Protein AF-A0AAJ2I996-F1 (afdb_monomer_lite)

Structure (mmCIF, N/CA/C/O backbone):
data_AF-A0AAJ2I996-F1
#
_entry.id   AF-A0AAJ2I996-F1
#
loop_
_atom_site.group_PDB
_atom_site.id
_atom_site.type_symbol
_atom_site.label_atom_id
_atom_site.label_alt_id
_atom_site.label_comp_id
_atom_site.label_asym_id
_atom_site.label_entity_id
_atom_site.label_seq_id
_atom_site.pdbx_PDB_ins_code
_atom_site.Cartn_x
_atom_site.Cartn_y
_atom_site.Cartn_z
_atom_site.occupancy
_atom_site.B_iso_or_equiv
_atom_site.auth_seq_id
_atom_site.auth_comp_id
_atom_site.auth_asym_id
_atom_site.auth_atom_id
_atom_site.pdbx_PDB_model_num
ATOM 1 N N . ASN A 1 1 ? 3.694 0.681 -10.594 1.00 84.38 1 ASN A N 1
ATOM 2 C CA . ASN A 1 1 ? 3.087 1.964 -11.023 1.00 84.38 1 ASN A CA 1
ATOM 3 C C . ASN A 1 1 ? 1.578 1.879 -10.843 1.00 84.38 1 ASN A C 1
ATOM 5 O O . ASN A 1 1 ? 1.074 0.767 -10.800 1.00 84.38 1 ASN A O 1
ATOM 9 N N . GLY A 1 2 ? 0.889 3.002 -10.632 1.00 81.31 2 GLY A N 1
ATOM 10 C CA . GLY A 1 2 ? -0.572 3.048 -10.468 1.00 81.31 2 GLY A CA 1
ATOM 11 C C . GLY A 1 2 ? -1.332 3.172 -11.793 1.00 81.31 2 GLY A C 1
ATOM 12 O O . GLY A 1 2 ? -2.537 2.942 -11.839 1.00 81.31 2 GLY A O 1
ATOM 13 N N . SER A 1 3 ? -0.632 3.536 -12.868 1.00 84.44 3 SER A N 1
ATOM 14 C CA . SER A 1 3 ? -1.180 3.598 -14.221 1.00 84.44 3 SER A CA 1
ATOM 15 C C . SER A 1 3 ? -1.626 2.234 -14.750 1.00 84.44 3 SER A C 1
ATOM 17 O O . SER A 1 3 ? -0.988 1.218 -14.486 1.00 84.44 3 SER A O 1
ATOM 19 N N . LYS A 1 4 ? -2.685 2.243 -15.571 1.00 81.75 4 LYS A N 1
ATOM 20 C CA . LYS A 1 4 ? -3.130 1.084 -16.362 1.00 81.75 4 LYS A CA 1
ATOM 21 C C . LYS A 1 4 ? -2.212 0.767 -17.546 1.00 81.75 4 LYS A C 1
ATOM 23 O O . LYS A 1 4 ? -2.303 -0.312 -18.117 1.00 81.75 4 LYS A O 1
ATOM 28 N N . ASP A 1 5 ? -1.381 1.725 -17.951 1.00 85.19 5 ASP A N 1
ATOM 29 C CA . ASP A 1 5 ? -0.416 1.541 -19.027 1.00 85.19 5 ASP A CA 1
ATOM 30 C C . ASP A 1 5 ? 0.829 0.832 -18.480 1.00 85.19 5 ASP A C 1
ATOM 32 O O . ASP A 1 5 ? 1.652 1.434 -17.781 1.00 85.19 5 ASP A O 1
ATOM 36 N N . ALA A 1 6 ? 0.958 -0.454 -18.810 1.00 84.81 6 ALA A N 1
ATOM 37 C CA . ALA A 1 6 ? 2.097 -1.284 -18.425 1.00 84.81 6 ALA A CA 1
ATOM 38 C C . ALA A 1 6 ? 3.435 -0.774 -18.997 1.00 84.81 6 ALA A C 1
ATOM 40 O O . ALA A 1 6 ? 4.492 -1.109 -18.467 1.00 84.81 6 ALA A O 1
ATOM 41 N N . GLN A 1 7 ? 3.398 0.060 -20.042 1.00 88.69 7 GLN A N 1
ATOM 42 C CA . GLN A 1 7 ? 4.567 0.677 -20.668 1.00 88.69 7 GLN A CA 1
ATOM 43 C C . GLN A 1 7 ? 4.816 2.103 -20.160 1.00 88.69 7 GLN A C 1
ATOM 45 O O . GLN A 1 7 ? 5.613 2.833 -20.740 1.00 88.69 7 GLN A O 1
ATOM 50 N N . GLN A 1 8 ? 4.169 2.549 -19.079 1.00 92.12 8 GLN A N 1
ATOM 51 C CA . GLN A 1 8 ? 4.410 3.895 -18.571 1.00 92.12 8 GLN A CA 1
ATOM 52 C C . GLN A 1 8 ? 5.805 4.023 -17.943 1.00 92.12 8 GLN A C 1
ATOM 54 O O . GLN A 1 8 ? 6.117 3.366 -16.948 1.00 92.12 8 GLN A O 1
ATOM 59 N N . ALA A 1 9 ? 6.596 4.973 -18.451 1.00 95.12 9 ALA A N 1
ATOM 60 C CA . ALA A 1 9 ? 7.909 5.305 -17.904 1.00 95.12 9 ALA A CA 1
ATOM 61 C C . ALA A 1 9 ? 7.859 5.659 -16.410 1.00 95.12 9 ALA A C 1
ATOM 63 O O . ALA A 1 9 ? 7.057 6.494 -15.968 1.00 95.12 9 ALA A O 1
ATOM 64 N N . ASP A 1 10 ? 8.817 5.132 -15.650 1.00 96.00 10 ASP A N 1
ATOM 65 C CA . ASP A 1 10 ? 8.896 5.303 -14.202 1.00 96.00 10 ASP A CA 1
ATOM 66 C C . ASP A 1 10 ? 8.982 6.777 -13.781 1.00 96.00 10 ASP A C 1
ATOM 68 O O . ASP A 1 10 ? 8.503 7.134 -12.708 1.00 96.00 10 ASP A O 1
ATOM 72 N N . ILE A 1 11 ? 9.550 7.653 -14.619 1.00 95.31 11 ILE A N 1
ATOM 73 C CA . ILE A 1 11 ? 9.778 9.076 -14.297 1.00 95.31 11 ILE A CA 1
ATOM 74 C C . ILE A 1 11 ? 8.501 9.927 -14.329 1.00 95.31 11 ILE A C 1
ATOM 76 O O . ILE A 1 11 ? 8.503 11.091 -13.905 1.00 95.31 11 ILE A O 1
ATOM 80 N N . LYS A 1 12 ? 7.396 9.385 -14.851 1.00 94.94 12 LYS A N 1
ATOM 81 C CA . LYS A 1 12 ? 6.103 10.075 -14.879 1.00 94.94 12 LYS A CA 1
ATOM 82 C C . LYS A 1 12 ? 5.483 10.105 -13.479 1.00 94.94 12 LYS A C 1
ATOM 84 O O . LYS A 1 12 ? 5.608 9.157 -12.712 1.00 94.94 12 LYS A O 1
ATOM 89 N N . LYS A 1 13 ? 4.795 11.209 -13.160 1.00 93.69 13 LYS A N 1
ATOM 90 C CA . LYS A 1 13 ? 4.055 11.377 -11.899 1.00 93.69 13 LYS A CA 1
ATOM 91 C C . LYS A 1 13 ? 2.953 10.325 -11.783 1.00 93.69 13 LYS A C 1
ATOM 93 O O . LYS A 1 13 ? 2.062 10.281 -12.640 1.00 93.69 13 LYS A O 1
ATOM 98 N N . ASP A 1 14 ? 2.994 9.531 -10.720 1.00 93.38 14 ASP A N 1
ATOM 99 C CA . ASP A 1 14 ? 2.044 8.443 -10.503 1.00 93.38 14 ASP A CA 1
ATOM 100 C C . ASP A 1 14 ? 1.993 8.012 -9.033 1.00 93.38 14 ASP A C 1
ATOM 102 O O . ASP A 1 14 ? 2.920 8.286 -8.272 1.00 93.38 14 ASP A O 1
ATOM 106 N N . ALA A 1 15 ? 0.937 7.294 -8.667 1.00 94.19 15 ALA A N 1
ATOM 107 C CA . ALA A 1 15 ? 0.913 6.526 -7.433 1.00 94.19 15 ALA A CA 1
ATOM 108 C C . ALA A 1 15 ? 1.922 5.366 -7.525 1.00 94.19 15 ALA A C 1
ATOM 110 O O . ALA A 1 15 ? 2.161 4.793 -8.597 1.00 94.19 15 ALA A O 1
ATOM 111 N N . ARG A 1 16 ? 2.531 5.011 -6.396 1.00 96.12 16 ARG A N 1
ATOM 112 C CA . ARG A 1 16 ? 3.491 3.907 -6.283 1.00 96.12 16 ARG A CA 1
ATOM 113 C C . ARG A 1 16 ? 3.019 2.984 -5.175 1.00 96.12 16 ARG A C 1
ATOM 115 O O . ARG A 1 16 ? 2.817 3.430 -4.050 1.00 96.12 16 ARG A O 1
ATOM 122 N N . GLY A 1 17 ? 2.795 1.723 -5.529 1.00 96.56 17 GLY A N 1
ATOM 123 C CA . GLY A 1 17 ? 2.300 0.703 -4.616 1.00 96.56 17 GLY A CA 1
ATOM 124 C C . GLY A 1 17 ? 3.425 -0.147 -4.040 1.00 96.56 17 GLY A C 1
ATOM 125 O O . GLY A 1 17 ? 4.402 -0.430 -4.732 1.00 96.56 17 GLY A O 1
ATOM 126 N N . MET A 1 18 ? 3.236 -0.587 -2.803 1.00 97.75 18 MET A N 1
ATOM 127 C CA . MET A 1 18 ? 3.979 -1.670 -2.171 1.00 97.75 18 MET A CA 1
ATOM 128 C C . MET A 1 18 ? 2.959 -2.701 -1.695 1.00 97.75 18 MET A C 1
ATOM 130 O O . MET A 1 18 ? 2.069 -2.374 -0.910 1.00 97.75 18 MET A O 1
ATOM 134 N N . ALA A 1 19 ? 3.078 -3.932 -2.184 1.00 97.69 19 ALA A N 1
ATOM 135 C CA . ALA A 1 19 ? 2.269 -5.055 -1.736 1.00 97.69 19 ALA A CA 1
ATOM 136 C C . ALA A 1 19 ? 3.174 -6.098 -1.076 1.00 97.69 19 ALA A C 1
ATOM 138 O O . ALA A 1 19 ? 4.269 -6.369 -1.566 1.00 97.69 19 ALA A O 1
ATOM 139 N N . ILE A 1 20 ? 2.724 -6.651 0.045 1.00 98.00 20 ILE A N 1
ATOM 140 C CA . ILE A 1 20 ? 3.403 -7.709 0.792 1.00 98.00 20 ILE A CA 1
ATOM 141 C C . ILE A 1 20 ? 2.406 -8.849 0.929 1.00 98.00 20 ILE A C 1
ATOM 143 O O . ILE A 1 20 ? 1.307 -8.622 1.424 1.00 98.00 20 ILE A O 1
ATOM 147 N N . LYS A 1 21 ? 2.802 -10.054 0.528 1.00 97.75 21 LYS A N 1
ATOM 148 C CA . LYS A 1 21 ? 2.087 -11.289 0.846 1.00 97.75 21 LYS A CA 1
ATOM 149 C C . LYS A 1 21 ? 2.903 -12.023 1.897 1.00 97.75 21 LYS A C 1
ATOM 151 O O . LYS A 1 21 ? 4.036 -12.420 1.635 1.00 97.75 21 LYS A O 1
ATOM 156 N N . LEU A 1 22 ? 2.359 -12.114 3.103 1.00 97.56 22 LEU A N 1
ATOM 157 C CA . LEU A 1 22 ? 2.938 -12.877 4.198 1.00 97.56 22 LEU A CA 1
ATOM 158 C C . LEU A 1 22 ? 2.449 -14.320 4.084 1.00 97.56 22 LEU A C 1
ATOM 160 O O . LEU A 1 22 ? 1.244 -14.549 4.029 1.00 97.56 22 LEU A O 1
ATOM 164 N N . LEU A 1 23 ? 3.381 -15.266 4.031 1.00 97.00 23 LEU A N 1
ATOM 165 C CA . LEU A 1 23 ? 3.105 -16.698 3.905 1.00 97.00 23 LEU A CA 1
ATOM 166 C C . LEU A 1 23 ? 3.094 -17.375 5.280 1.00 97.00 23 LEU A C 1
ATOM 168 O O . LEU A 1 23 ? 3.684 -16.861 6.232 1.00 97.00 23 LEU A O 1
ATOM 172 N N . GLY A 1 24 ? 2.457 -18.544 5.371 1.00 96.31 24 GLY A N 1
ATOM 173 C CA . GLY A 1 24 ? 2.461 -19.371 6.582 1.00 96.31 24 GLY A CA 1
ATOM 174 C C . GLY A 1 24 ? 1.707 -18.755 7.764 1.00 96.31 24 GLY A C 1
ATOM 175 O O . GLY A 1 24 ? 2.044 -19.019 8.915 1.00 96.31 24 GLY A O 1
ATOM 176 N N . VAL A 1 25 ? 0.708 -17.915 7.497 1.00 97.00 25 VAL A N 1
ATOM 177 C CA . VAL A 1 25 ? -0.162 -17.299 8.501 1.00 97.00 25 VAL A CA 1
ATOM 178 C C . VAL A 1 25 ? -1.317 -18.259 8.804 1.00 97.00 25 VAL A C 1
ATOM 180 O O . VAL A 1 25 ? -2.225 -18.365 7.978 1.00 97.00 25 VAL A O 1
ATOM 183 N N . PRO A 1 26 ? -1.341 -18.938 9.964 1.00 95.88 26 PRO A N 1
ATOM 184 C CA . PRO A 1 26 ? -2.416 -19.867 10.303 1.00 95.88 26 PRO A CA 1
ATOM 185 C C . PRO A 1 26 ? -3.726 -19.130 10.625 1.00 95.88 26 PRO A C 1
ATOM 187 O O . PRO A 1 26 ? -3.711 -17.938 10.930 1.00 95.88 26 PRO A O 1
ATOM 190 N N . GLY A 1 27 ? -4.843 -19.863 10.621 1.00 94.75 27 GLY A N 1
ATOM 191 C CA . GLY A 1 27 ? -6.167 -19.375 11.023 1.00 94.75 27 GLY A CA 1
ATOM 192 C C . GLY A 1 27 ? -7.153 -19.250 9.862 1.00 94.75 27 GLY A C 1
ATOM 193 O O . GLY A 1 27 ? -6.756 -19.160 8.703 1.00 94.75 27 GLY A O 1
ATOM 194 N N . GLU A 1 28 ? -8.447 -19.254 10.186 1.00 95.44 28 GLU A N 1
ATOM 195 C CA . GLU A 1 28 ? -9.521 -19.080 9.205 1.00 95.44 28 GLU A CA 1
ATOM 196 C C . GLU A 1 28 ? -9.440 -17.686 8.571 1.00 95.44 28 GLU A C 1
ATOM 198 O O . GLU A 1 28 ? -9.319 -16.675 9.266 1.00 95.44 28 GLU A O 1
ATOM 203 N N . LYS A 1 29 ? -9.471 -17.631 7.239 1.00 96.00 29 LYS A N 1
ATOM 204 C CA . LYS A 1 29 ? -9.349 -16.396 6.460 1.00 96.00 29 LYS A CA 1
ATOM 205 C C . LYS A 1 29 ? -10.723 -15.834 6.119 1.00 96.00 29 LYS A C 1
ATOM 207 O O . LYS A 1 29 ? -11.721 -16.543 6.095 1.00 96.00 29 LYS A O 1
ATOM 212 N N . LEU A 1 30 ? -10.778 -14.531 5.838 1.00 95.88 30 LEU A N 1
ATOM 213 C CA . LEU A 1 30 ? -12.016 -13.878 5.390 1.00 95.88 30 LEU A CA 1
ATOM 214 C C . LEU A 1 30 ? -12.415 -14.219 3.947 1.00 95.88 30 LEU A C 1
ATOM 216 O O . LEU A 1 30 ? -13.552 -13.932 3.558 1.00 95.88 30 LEU A O 1
ATOM 220 N N . LEU A 1 31 ? -11.471 -14.740 3.165 1.00 94.19 31 LEU A N 1
ATOM 221 C CA . LEU A 1 31 ? -11.680 -15.330 1.850 1.00 94.19 31 LEU A CA 1
ATOM 222 C C . LEU A 1 31 ? -11.163 -16.767 1.876 1.00 94.19 31 LEU A C 1
ATOM 224 O O . LEU A 1 31 ? -10.251 -17.093 2.624 1.00 94.19 31 LEU A O 1
ATOM 228 N N . ASP A 1 32 ? -11.765 -17.601 1.056 1.00 90.19 32 ASP A N 1
ATOM 229 C CA . ASP A 1 32 ? -11.664 -19.055 1.055 1.00 90.19 32 ASP A CA 1
ATOM 230 C C . ASP A 1 32 ? -10.713 -19.594 -0.036 1.00 90.19 32 ASP A C 1
ATOM 232 O O . ASP A 1 32 ? -10.505 -20.798 -0.160 1.00 90.19 32 ASP A O 1
ATOM 236 N N . ASP A 1 33 ? -10.102 -18.693 -0.804 1.00 89.25 33 ASP A N 1
ATOM 237 C CA . ASP A 1 33 ? -9.235 -18.946 -1.959 1.00 89.25 33 ASP A CA 1
ATOM 238 C C . ASP A 1 33 ? -7.738 -19.083 -1.625 1.00 89.25 33 ASP A C 1
ATOM 240 O O . ASP A 1 33 ? -7.024 -19.809 -2.316 1.00 89.25 33 ASP A O 1
ATOM 244 N N . GLU A 1 34 ? -7.256 -18.411 -0.581 1.00 91.44 34 GLU A N 1
ATOM 245 C CA . GLU A 1 34 ? -5.919 -18.596 -0.008 1.00 91.44 34 GLU A CA 1
ATOM 246 C C . GLU A 1 34 ? -6.048 -18.806 1.504 1.00 91.44 34 GLU A C 1
ATOM 248 O O . GLU A 1 34 ? -6.624 -17.975 2.206 1.00 91.44 34 GLU A O 1
ATOM 253 N N . THR A 1 35 ? -5.513 -19.910 2.027 1.00 91.69 35 THR A N 1
ATOM 254 C CA . THR A 1 35 ? -5.792 -20.361 3.407 1.00 91.69 35 THR A CA 1
ATOM 255 C C . THR A 1 35 ? -4.689 -20.030 4.406 1.00 91.69 35 THR A C 1
ATOM 257 O O . THR A 1 35 ? -4.929 -20.008 5.614 1.00 91.69 35 THR A O 1
ATOM 260 N N . SER A 1 36 ? -3.482 -19.733 3.929 1.00 95.31 36 SER A N 1
ATOM 261 C CA . SER A 1 36 ? -2.288 -19.550 4.754 1.00 95.31 36 SER A CA 1
ATOM 262 C C . SER A 1 36 ? -1.577 -18.216 4.517 1.00 95.31 36 SER A C 1
ATOM 264 O O . SER A 1 36 ? -0.462 -18.017 5.000 1.00 95.31 36 SER A O 1
ATOM 266 N N . THR A 1 37 ? -2.207 -17.265 3.822 1.00 96.62 37 THR A N 1
ATOM 267 C CA . THR A 1 37 ? -1.598 -15.962 3.519 1.00 96.62 37 THR A CA 1
ATOM 268 C C . THR A 1 37 ? -2.220 -14.797 4.289 1.00 96.62 37 THR A C 1
ATOM 270 O O . THR A 1 37 ? -3.287 -14.899 4.908 1.00 96.62 37 THR A O 1
ATOM 273 N N . GLN A 1 38 ? -1.504 -13.671 4.299 1.00 97.12 38 GLN A N 1
ATOM 274 C CA . GLN A 1 38 ? -2.045 -12.361 4.638 1.00 97.12 38 GLN A CA 1
ATOM 275 C C . GLN A 1 38 ? -1.428 -11.280 3.751 1.00 97.12 38 GLN A C 1
ATOM 277 O O . GLN A 1 38 ? -0.206 -11.143 3.687 1.00 97.12 38 GLN A O 1
ATOM 282 N N . ASP A 1 39 ? -2.269 -10.473 3.114 1.00 98.06 39 ASP A N 1
ATOM 283 C CA . ASP A 1 39 ? -1.826 -9.435 2.192 1.00 98.06 39 ASP A CA 1
ATOM 284 C C . ASP A 1 39 ? -1.906 -8.038 2.817 1.00 98.06 39 ASP A C 1
ATOM 286 O O . ASP A 1 39 ? -2.934 -7.605 3.342 1.00 98.06 39 ASP A O 1
ATOM 290 N N . PHE A 1 40 ? -0.828 -7.274 2.668 1.00 98.19 40 PHE A N 1
ATOM 291 C CA . PHE A 1 40 ? -0.773 -5.853 2.988 1.00 98.19 40 PHE A CA 1
ATOM 292 C C . PHE A 1 40 ? -0.549 -5.066 1.708 1.00 98.19 40 PHE A C 1
ATOM 294 O O . PHE A 1 40 ? 0.420 -5.299 0.989 1.00 98.19 40 PHE A O 1
ATOM 301 N N . ILE A 1 41 ? -1.426 -4.109 1.420 1.00 97.94 41 ILE A N 1
ATOM 302 C CA . ILE A 1 41 ? -1.356 -3.308 0.196 1.00 97.94 41 ILE A CA 1
ATOM 303 C C . ILE A 1 41 ? -1.324 -1.842 0.588 1.00 97.94 41 ILE A C 1
ATOM 305 O O . ILE A 1 41 ? -2.245 -1.338 1.233 1.00 97.94 41 ILE A O 1
ATOM 309 N N . MET A 1 42 ? -0.261 -1.167 0.173 1.00 98.31 42 MET A N 1
ATOM 310 C CA . MET A 1 42 ? 0.045 0.205 0.537 1.00 98.31 42 MET A CA 1
ATOM 311 C C . MET A 1 42 ? 0.375 1.033 -0.700 1.00 98.31 42 MET A C 1
ATOM 313 O O . MET A 1 42 ? 0.827 0.507 -1.717 1.00 98.31 42 MET A O 1
ATOM 317 N N . ILE A 1 43 ? 0.182 2.343 -0.602 1.00 97.38 43 ILE A N 1
ATOM 318 C CA . ILE A 1 43 ? 0.512 3.323 -1.640 1.00 97.38 43 ILE A CA 1
ATOM 319 C C . ILE A 1 43 ? 1.314 4.459 -1.005 1.00 97.38 43 ILE A C 1
ATOM 321 O O . ILE A 1 43 ? 1.203 4.723 0.186 1.00 97.38 43 ILE A O 1
ATOM 325 N N . ASN A 1 44 ? 2.133 5.144 -1.790 1.00 96.62 44 ASN A N 1
ATOM 326 C CA . ASN A 1 44 ? 2.968 6.281 -1.395 1.00 96.62 44 ASN A CA 1
ATOM 327 C C . ASN A 1 44 ? 2.207 7.586 -1.050 1.00 96.62 44 ASN A C 1
ATOM 329 O O . ASN A 1 44 ? 2.693 8.680 -1.347 1.00 96.62 44 ASN A O 1
ATOM 333 N N . HIS A 1 45 ? 1.022 7.489 -0.444 1.00 97.06 45 HIS A N 1
ATOM 334 C CA . HIS A 1 45 ? 0.239 8.625 0.041 1.00 97.06 45 HIS A CA 1
ATOM 335 C C . HIS A 1 45 ? -0.623 8.209 1.253 1.00 97.06 45 HIS A C 1
ATOM 337 O O . HIS A 1 45 ? -1.148 7.098 1.234 1.00 97.06 45 HIS A O 1
ATOM 343 N N . PRO A 1 46 ? -0.807 9.048 2.294 1.00 97.06 46 PRO A N 1
ATOM 344 C CA . PRO A 1 46 ? -1.460 8.642 3.550 1.00 97.06 46 PRO A CA 1
ATOM 345 C C . PRO A 1 46 ? -2.996 8.567 3.501 1.00 97.06 46 PRO A C 1
ATOM 347 O O . PRO A 1 46 ? -3.613 7.962 4.380 1.00 97.06 46 PRO A O 1
ATOM 350 N N . VAL A 1 47 ? -3.624 9.172 2.491 1.00 96.94 47 VAL A N 1
ATOM 351 C CA . VAL A 1 47 ? -5.089 9.257 2.334 1.00 96.94 47 VAL A CA 1
ATOM 352 C C . VAL A 1 47 ? -5.524 8.947 0.912 1.00 96.94 47 VAL A C 1
ATOM 354 O O . VAL A 1 47 ? -4.771 9.184 -0.035 1.00 96.94 47 VAL A O 1
ATOM 357 N N . PHE A 1 48 ? -6.748 8.446 0.766 1.00 95.06 48 PHE A N 1
ATOM 358 C CA . PHE A 1 48 ? -7.391 8.152 -0.511 1.00 95.06 48 PHE A CA 1
ATOM 359 C C . PHE A 1 48 ? -8.250 9.328 -0.983 1.00 95.06 48 PHE A C 1
ATOM 361 O O . PHE A 1 48 ? -8.612 10.209 -0.212 1.00 95.06 48 PHE A O 1
ATOM 368 N N . PHE A 1 49 ? -8.534 9.385 -2.281 1.00 92.25 49 PHE A N 1
ATOM 369 C CA . PHE A 1 49 ? -9.102 10.574 -2.925 1.00 92.25 49 PHE A CA 1
ATOM 370 C C . PHE A 1 49 ? -10.637 10.588 -2.994 1.00 92.25 49 PHE A C 1
ATOM 372 O O . PHE A 1 49 ? -11.211 11.507 -3.575 1.00 92.25 49 PHE A O 1
ATOM 379 N N . VAL A 1 50 ? -11.318 9.583 -2.439 1.00 92.25 50 VAL A N 1
ATOM 380 C CA . VAL A 1 50 ? -12.782 9.469 -2.496 1.00 92.25 50 VAL A CA 1
ATOM 381 C C . VAL A 1 50 ? -13.311 8.622 -1.341 1.00 92.25 50 VAL A C 1
ATOM 383 O O . VAL A 1 50 ? -12.668 7.659 -0.958 1.00 92.25 50 VAL A O 1
ATOM 386 N N . ASN A 1 51 ? -14.489 8.964 -0.810 1.00 90.44 51 ASN A N 1
ATOM 387 C CA . ASN A 1 51 ? -15.171 8.229 0.273 1.00 90.44 51 ASN A CA 1
ATOM 388 C C . ASN A 1 51 ? -16.488 7.578 -0.173 1.00 90.44 51 ASN A C 1
ATOM 390 O O . ASN A 1 51 ? -17.228 7.061 0.652 1.00 90.44 51 ASN A O 1
ATOM 394 N N . ASP A 1 52 ? -16.830 7.661 -1.454 1.00 89.75 52 ASP A N 1
ATOM 395 C CA . ASP A 1 52 ? -18.126 7.234 -1.970 1.00 89.75 52 ASP A CA 1
ATOM 396 C C . ASP A 1 52 ? -17.952 6.309 -3.188 1.00 89.75 52 ASP A C 1
ATOM 398 O O . ASP A 1 52 ? -17.224 6.667 -4.123 1.00 89.75 52 ASP A O 1
ATOM 402 N N 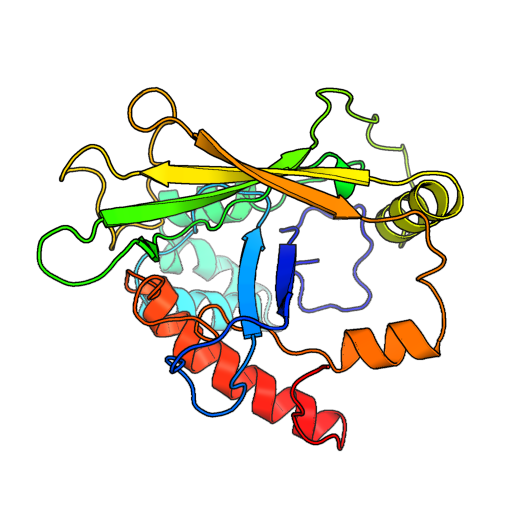. PRO A 1 53 ? -18.609 5.135 -3.212 1.00 86.75 53 PRO A N 1
ATOM 403 C CA . PRO A 1 53 ? -18.458 4.190 -4.306 1.00 86.75 53 PRO A CA 1
ATOM 404 C C . PRO A 1 53 ? -18.927 4.701 -5.660 1.00 86.75 53 PRO A C 1
ATOM 406 O O . PRO A 1 53 ? -18.281 4.424 -6.670 1.00 86.75 53 PRO A O 1
ATOM 409 N N . VAL A 1 54 ? -20.022 5.462 -5.690 1.00 88.56 54 VAL A N 1
ATOM 410 C CA . VAL A 1 54 ? -20.602 5.980 -6.934 1.00 88.56 54 VAL A CA 1
ATOM 411 C C . VAL A 1 54 ? -19.653 7.003 -7.551 1.00 88.56 54 VAL A C 1
ATOM 413 O O . VAL A 1 54 ? -19.347 6.934 -8.742 1.00 88.56 54 VAL A O 1
ATOM 416 N N . ARG A 1 55 ? -19.096 7.897 -6.729 1.00 89.94 55 ARG A N 1
ATOM 417 C CA . ARG A 1 55 ? -18.065 8.855 -7.147 1.00 89.94 55 ARG A CA 1
ATOM 418 C C . ARG A 1 55 ? -16.791 8.170 -7.624 1.00 89.94 55 ARG A C 1
ATOM 420 O O . ARG A 1 55 ? -16.224 8.601 -8.624 1.00 89.94 55 ARG A O 1
ATOM 427 N N . TYR A 1 56 ? -16.350 7.102 -6.956 1.00 88.75 56 TYR A N 1
ATOM 428 C CA . TYR A 1 56 ? -15.201 6.321 -7.421 1.00 88.75 56 TYR A CA 1
ATOM 429 C C . TYR A 1 56 ? -15.470 5.689 -8.791 1.00 88.75 56 TYR A C 1
ATOM 431 O O . TYR A 1 56 ? -14.621 5.771 -9.675 1.00 88.75 56 TYR A O 1
ATOM 439 N N . MET A 1 57 ? -16.649 5.094 -8.994 1.00 86.12 57 MET A N 1
ATOM 440 C CA . MET A 1 57 ? -17.025 4.514 -10.285 1.00 86.12 57 MET A CA 1
ATOM 441 C C . MET A 1 57 ? -17.083 5.572 -11.390 1.00 86.12 57 MET A C 1
ATOM 443 O O . MET A 1 57 ? -16.490 5.355 -12.445 1.00 86.12 57 MET A O 1
ATOM 447 N N . SER A 1 58 ? -17.713 6.724 -11.134 1.00 87.50 58 SER A N 1
ATOM 448 C CA . SER A 1 58 ? -17.738 7.861 -12.067 1.00 87.50 58 SER A CA 1
ATOM 449 C C . SER A 1 58 ? -16.321 8.303 -12.430 1.00 87.50 58 SER A C 1
ATOM 451 O O . SER A 1 58 ? -15.982 8.397 -13.605 1.00 87.50 58 SER A O 1
ATOM 453 N N . PHE A 1 59 ? -15.453 8.479 -11.431 1.00 87.69 59 PHE A N 1
ATOM 454 C CA . PHE A 1 59 ? -14.050 8.815 -11.656 1.00 87.69 59 PHE A CA 1
ATOM 455 C C . PHE A 1 59 ? -13.332 7.772 -12.525 1.00 87.69 59 PHE A C 1
ATOM 457 O O . PHE A 1 59 ? -12.621 8.136 -13.461 1.00 87.69 59 PHE A O 1
ATOM 464 N N . MET A 1 60 ? -13.516 6.480 -12.234 1.00 85.38 60 MET A N 1
ATOM 465 C CA . MET A 1 60 ? -12.880 5.399 -12.988 1.00 85.38 60 MET A CA 1
ATOM 466 C C . MET A 1 60 ? -13.389 5.324 -14.430 1.00 85.38 60 MET A C 1
ATOM 468 O O . MET A 1 60 ? -12.597 5.039 -15.325 1.00 85.38 60 MET A O 1
ATOM 472 N N . GLN A 1 61 ? -14.669 5.600 -14.679 1.00 85.00 61 GLN A N 1
ATOM 473 C CA . GLN A 1 61 ? -15.222 5.703 -16.033 1.00 85.00 61 GLN A CA 1
ATOM 474 C C . GLN A 1 61 ? -14.600 6.880 -16.796 1.00 85.00 61 GLN A C 1
ATOM 476 O O . GLN A 1 61 ? -14.150 6.718 -17.931 1.00 85.00 61 GLN A O 1
ATOM 481 N N . ASP A 1 62 ? -14.497 8.041 -16.151 1.00 85.25 62 ASP A N 1
ATOM 482 C CA . ASP A 1 62 ? -13.975 9.259 -16.769 1.00 85.25 62 ASP A CA 1
ATOM 483 C C . ASP A 1 62 ? -12.476 9.175 -17.072 1.00 85.25 62 ASP A C 1
ATOM 485 O O . ASP A 1 62 ? -12.038 9.539 -18.166 1.00 85.25 62 ASP A O 1
ATOM 489 N N . ILE A 1 63 ? -11.671 8.662 -16.133 1.00 83.69 63 ILE A N 1
ATOM 490 C CA . ILE A 1 63 ? -10.215 8.570 -16.306 1.00 83.69 63 ILE A CA 1
ATOM 491 C C . ILE A 1 63 ? -9.813 7.485 -17.309 1.00 83.69 63 ILE A C 1
ATOM 493 O O . ILE A 1 63 ? -8.790 7.625 -17.987 1.00 83.69 63 ILE A O 1
ATOM 497 N N . ASN A 1 64 ? -10.612 6.418 -17.420 1.00 83.19 64 ASN A N 1
ATOM 498 C CA . ASN A 1 64 ? -10.344 5.325 -18.346 1.00 83.19 64 ASN A CA 1
ATOM 499 C C . ASN A 1 64 ? -10.896 5.554 -19.750 1.00 83.19 64 ASN A C 1
ATOM 501 O O . ASN A 1 64 ? -10.479 4.825 -20.646 1.00 83.19 64 ASN A O 1
ATOM 505 N N . SER A 1 65 ? -11.758 6.555 -19.938 1.00 81.94 65 SER A N 1
ATOM 506 C CA . SER A 1 65 ? -12.296 6.934 -21.240 1.00 81.94 65 SER A CA 1
ATOM 507 C C . SER A 1 65 ? -11.207 7.435 -22.194 1.00 81.94 65 SER A C 1
ATOM 509 O O . SER A 1 65 ? -10.349 8.249 -21.831 1.00 81.94 65 SER A O 1
ATOM 511 N N . ASP A 1 66 ? -11.299 7.005 -23.452 1.00 81.81 66 ASP A N 1
ATOM 512 C CA . ASP A 1 66 ? -10.462 7.506 -24.547 1.00 81.81 66 ASP A CA 1
ATOM 513 C C . ASP A 1 66 ? -10.836 8.945 -24.946 1.00 81.81 66 ASP A C 1
ATOM 515 O O . ASP A 1 66 ? -10.038 9.672 -25.541 1.00 81.81 66 ASP A O 1
ATOM 519 N N . ARG A 1 67 ? -12.042 9.404 -24.582 1.00 84.31 67 ARG A N 1
ATOM 520 C CA . ARG A 1 67 ? -12.512 10.764 -24.871 1.00 84.31 67 ARG A CA 1
ATOM 521 C C . ARG A 1 67 ? -11.922 11.748 -23.868 1.00 84.31 67 ARG A C 1
ATOM 523 O O . ARG A 1 67 ? -12.315 11.770 -22.704 1.00 84.31 67 ARG A O 1
ATOM 530 N N . PHE A 1 68 ? -11.038 12.628 -24.337 1.00 77.94 68 PHE A N 1
ATOM 531 C CA . PHE A 1 68 ? -10.376 13.630 -23.491 1.00 77.94 68 PHE A CA 1
ATOM 532 C C . PHE A 1 68 ? -11.357 14.500 -22.685 1.00 77.94 68 PHE A C 1
ATOM 534 O O . PHE A 1 68 ? -11.102 14.766 -21.514 1.00 77.94 68 PHE A O 1
ATOM 541 N N . PHE A 1 69 ? -12.500 14.884 -23.267 1.00 83.50 69 PHE A N 1
ATOM 542 C CA . PHE A 1 69 ? -13.510 15.699 -22.579 1.00 83.50 69 PHE A CA 1
ATOM 543 C C . PHE A 1 69 ? -14.103 15.019 -21.339 1.00 83.50 69 PHE A C 1
ATOM 545 O O . PHE A 1 69 ? -14.448 15.720 -20.394 1.00 83.50 69 PHE A O 1
ATOM 552 N N . ASN A 1 70 ? -14.146 13.681 -21.276 1.00 80.44 70 ASN A N 1
ATOM 553 C CA . ASN A 1 70 ? -14.632 12.984 -20.081 1.00 80.44 70 ASN A CA 1
ATOM 554 C C . ASN A 1 70 ? -13.734 13.265 -18.865 1.00 80.44 70 ASN A C 1
ATOM 556 O O . ASN A 1 70 ? -14.205 13.391 -17.741 1.00 80.44 70 ASN A O 1
ATOM 560 N N . LYS A 1 71 ? -12.433 13.480 -19.096 1.00 83.25 71 LYS A N 1
ATOM 561 C CA . LYS A 1 71 ? -11.471 13.808 -18.035 1.00 83.25 71 LYS A CA 1
ATOM 562 C C . LYS A 1 71 ? -11.735 15.182 -17.407 1.00 83.25 71 LYS A C 1
ATOM 564 O O . LYS A 1 71 ? -11.280 15.421 -16.292 1.00 83.25 71 LYS A O 1
ATOM 569 N N . LEU A 1 72 ? -12.491 16.065 -18.073 1.00 85.00 72 LEU A N 1
ATOM 570 C CA . LEU A 1 72 ? -12.927 17.348 -17.508 1.00 85.00 72 LEU A CA 1
ATOM 571 C C . LEU A 1 72 ? -14.005 17.179 -16.424 1.00 85.00 72 LEU A C 1
ATOM 573 O O . LEU A 1 72 ? -14.192 18.100 -15.633 1.00 85.00 72 LEU A O 1
ATOM 577 N N . TYR A 1 73 ? -14.675 16.020 -16.345 1.00 84.44 73 TYR A N 1
ATOM 578 C CA . TYR A 1 73 ? -15.679 15.736 -15.311 1.00 84.44 73 TYR A CA 1
ATOM 579 C C . TYR A 1 73 ? -15.083 15.200 -14.001 1.00 84.44 73 TYR A C 1
ATOM 581 O O . TYR A 1 73 ? -15.746 15.237 -12.963 1.00 84.44 73 TYR A O 1
ATOM 589 N N . ILE A 1 74 ? -13.802 14.805 -14.001 1.00 84.44 74 ILE A N 1
ATOM 590 C CA . ILE A 1 74 ? -13.092 14.284 -12.820 1.00 84.44 74 ILE A CA 1
ATOM 591 C C . ILE A 1 74 ? -13.234 15.202 -11.587 1.00 84.44 74 ILE A C 1
ATOM 593 O O . ILE A 1 74 ? -13.535 14.683 -10.507 1.00 84.44 74 ILE A O 1
ATOM 597 N N . PRO A 1 75 ? -13.084 16.542 -11.693 1.00 86.81 75 PRO A N 1
ATOM 598 C CA . PRO A 1 75 ? -13.269 17.425 -10.545 1.00 86.81 75 PRO A CA 1
ATOM 599 C C . PRO A 1 75 ? -14.680 17.405 -9.952 1.00 86.81 75 PRO A C 1
ATOM 601 O O . PRO A 1 75 ? -14.835 17.592 -8.746 1.00 86.81 75 PRO A O 1
ATOM 604 N N . PHE A 1 76 ? -15.705 17.148 -10.769 1.00 85.69 76 PHE A N 1
ATOM 605 C CA . PHE A 1 76 ? -17.091 17.041 -10.312 1.00 85.69 76 PHE A CA 1
ATOM 606 C C . PHE A 1 76 ? -17.351 15.698 -9.625 1.00 85.69 76 PHE A C 1
ATOM 608 O O . PHE A 1 76 ? -18.048 15.660 -8.612 1.00 85.69 76 PHE A O 1
ATOM 615 N N . ALA A 1 77 ? -16.736 14.617 -10.115 1.00 85.44 77 ALA A N 1
ATOM 616 C CA . ALA A 1 77 ? -16.819 13.302 -9.486 1.00 85.44 77 ALA A CA 1
ATOM 617 C C . ALA A 1 77 ? -16.139 13.282 -8.105 1.00 85.44 77 ALA A C 1
ATOM 619 O O . ALA A 1 77 ? -16.703 12.776 -7.135 1.00 85.44 77 ALA A O 1
ATOM 620 N N . LEU A 1 78 ? -14.938 13.855 -7.986 1.00 88.50 78 LEU A N 1
ATOM 621 C CA . LEU A 1 78 ? -14.142 13.792 -6.753 1.00 88.50 78 LEU A CA 1
ATOM 622 C C . LEU A 1 78 ? -14.396 14.957 -5.783 1.00 88.50 78 LEU A C 1
ATOM 624 O O . LEU A 1 78 ? -14.106 14.850 -4.588 1.00 88.50 78 LEU A O 1
ATOM 628 N N . GLY A 1 79 ? -14.916 16.081 -6.275 1.00 90.50 79 GLY A N 1
ATOM 629 C CA . GLY A 1 79 ? -14.914 17.351 -5.552 1.00 90.50 79 GLY A CA 1
ATOM 630 C C . GLY A 1 79 ? -13.501 17.926 -5.375 1.00 90.50 79 GLY A C 1
ATOM 631 O O . GLY A 1 79 ? -12.494 17.297 -5.713 1.00 90.50 79 GLY A O 1
ATOM 632 N N . ALA A 1 80 ? -13.403 19.136 -4.815 1.00 90.69 80 ALA A N 1
ATOM 633 C CA . ALA A 1 80 ? -12.130 19.857 -4.695 1.00 90.69 80 ALA A CA 1
ATOM 634 C C . ALA A 1 80 ? -11.086 19.105 -3.848 1.00 90.69 80 ALA A C 1
ATOM 636 O O . ALA A 1 80 ? -9.955 18.908 -4.295 1.00 90.69 80 ALA A O 1
ATOM 637 N N . LYS A 1 81 ? -11.478 18.627 -2.655 1.00 92.69 81 LYS A N 1
ATOM 638 C CA . LYS A 1 81 ? -10.593 17.874 -1.748 1.00 92.69 81 LYS A CA 1
ATOM 639 C C . LYS A 1 81 ? -10.088 16.584 -2.400 1.00 92.69 81 LYS A C 1
ATOM 641 O O . LYS A 1 81 ? -8.884 16.355 -2.433 1.00 92.69 81 LYS A O 1
ATOM 646 N N . GLY A 1 82 ? -10.989 15.781 -2.968 1.00 93.00 82 GLY A N 1
ATOM 647 C CA . GLY A 1 82 ? -10.629 14.527 -3.632 1.00 93.00 82 GLY A CA 1
ATOM 648 C C . GLY A 1 82 ? -9.723 14.743 -4.845 1.00 93.00 82 GLY A C 1
ATOM 649 O O . GLY A 1 82 ? -8.706 14.070 -4.986 1.00 93.00 82 GLY A O 1
ATOM 650 N N . THR A 1 83 ? -10.016 15.750 -5.672 1.00 91.69 83 THR A N 1
ATOM 651 C CA . THR A 1 83 ? -9.175 16.114 -6.828 1.00 91.69 83 THR A CA 1
ATOM 652 C C . THR A 1 83 ? -7.770 16.516 -6.397 1.00 91.69 83 THR A C 1
ATOM 654 O O . THR A 1 83 ? -6.787 16.066 -6.984 1.00 91.69 83 THR A O 1
ATOM 657 N N . TRP A 1 84 ? -7.660 17.327 -5.343 1.00 92.19 84 TRP A N 1
ATOM 658 C CA . TRP A 1 84 ? -6.370 17.716 -4.785 1.00 92.19 84 TRP A CA 1
ATOM 659 C C . TRP A 1 84 ? -5.593 16.498 -4.265 1.00 92.19 84 TRP A C 1
ATOM 661 O O . TRP A 1 84 ? -4.422 16.337 -4.605 1.00 92.19 84 TRP A O 1
ATOM 671 N N . ILE A 1 85 ? -6.237 15.585 -3.529 1.00 93.31 85 ILE A N 1
ATOM 672 C CA . ILE A 1 85 ? -5.598 14.342 -3.062 1.00 93.31 85 ILE A CA 1
ATOM 673 C C . ILE A 1 85 ? -5.139 13.480 -4.247 1.00 93.31 85 ILE A C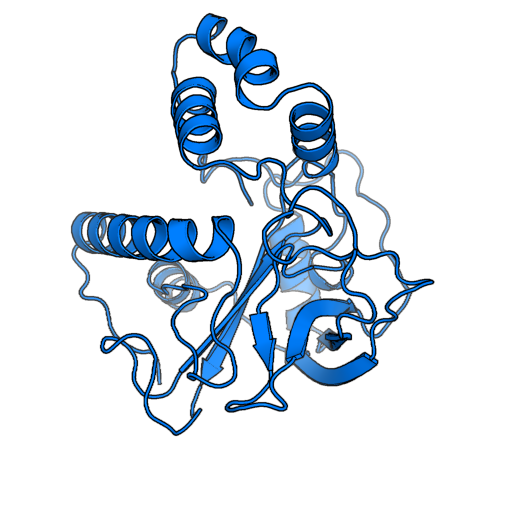 1
ATOM 675 O O . ILE A 1 85 ? -4.000 13.009 -4.256 1.00 93.31 85 ILE A O 1
ATOM 679 N N . ALA A 1 86 ? -5.978 13.301 -5.271 1.00 90.12 86 ALA A N 1
ATOM 680 C CA . ALA A 1 86 ? -5.649 12.501 -6.452 1.00 90.12 86 ALA A CA 1
ATOM 681 C C . ALA A 1 86 ? -4.426 13.055 -7.204 1.00 90.12 86 ALA A C 1
ATOM 683 O O . ALA A 1 86 ? -3.574 12.293 -7.663 1.00 90.12 86 ALA A O 1
ATOM 684 N N . LEU A 1 87 ? -4.301 14.383 -7.300 1.00 90.12 87 LEU A N 1
ATOM 685 C CA . LEU A 1 87 ? -3.141 15.035 -7.908 1.00 90.12 87 LEU A CA 1
ATOM 686 C C . LEU A 1 87 ? -1.874 14.897 -7.051 1.00 90.12 87 LEU A C 1
ATOM 688 O O . LEU A 1 87 ? -0.812 14.622 -7.608 1.00 90.12 87 LEU A O 1
ATOM 692 N N . ASN A 1 88 ? -1.971 15.041 -5.725 1.00 91.38 88 ASN A N 1
ATOM 693 C CA . ASN A 1 88 ? -0.814 14.940 -4.822 1.00 91.38 88 ASN A CA 1
ATOM 694 C C . ASN A 1 88 ? -0.322 13.503 -4.613 1.00 91.38 88 ASN A C 1
ATOM 696 O O . ASN A 1 88 ? 0.878 13.282 -4.454 1.00 91.38 88 ASN A O 1
ATOM 700 N N . THR A 1 89 ? -1.219 12.519 -4.714 1.00 91.25 89 THR A N 1
ATOM 701 C CA . THR A 1 89 ? -0.858 11.091 -4.734 1.00 91.25 89 THR A CA 1
ATOM 702 C C . THR A 1 89 ? 0.065 10.773 -5.919 1.00 91.25 89 THR A C 1
ATOM 704 O O . THR A 1 89 ? 0.925 9.897 -5.840 1.00 91.25 89 THR A O 1
ATOM 707 N N . ARG A 1 90 ? -0.063 11.516 -7.030 1.00 90.56 90 ARG A N 1
ATOM 708 C CA . ARG A 1 90 ? 0.791 11.379 -8.215 1.00 90.56 90 ARG A CA 1
ATOM 709 C C . ARG A 1 90 ? 2.078 12.182 -8.059 1.00 90.56 90 ARG A C 1
ATOM 711 O O . ARG A 1 90 ? 2.227 13.278 -8.605 1.00 90.56 90 ARG A O 1
ATOM 718 N N . ASN A 1 91 ? 3.047 11.604 -7.367 1.00 90.50 91 ASN A N 1
ATOM 719 C CA . ASN A 1 91 ? 4.370 12.196 -7.193 1.00 90.50 91 ASN A CA 1
ATOM 720 C C . ASN A 1 91 ? 5.449 11.427 -7.981 1.00 90.50 91 ASN A C 1
ATOM 722 O O . ASN A 1 91 ? 5.159 10.504 -8.746 1.00 90.50 91 ASN A O 1
ATOM 726 N N . LYS A 1 92 ? 6.696 11.893 -7.879 1.00 94.19 92 LYS A N 1
ATOM 727 C CA . LYS A 1 92 ? 7.871 11.187 -8.399 1.00 94.19 92 LYS A CA 1
ATOM 728 C C . LYS A 1 92 ? 8.670 10.681 -7.210 1.00 94.19 92 LYS A C 1
ATOM 730 O O . LYS A 1 92 ? 8.933 11.456 -6.295 1.00 94.19 92 LYS A O 1
ATOM 735 N N . ILE A 1 93 ? 9.102 9.429 -7.274 1.00 95.44 93 ILE A N 1
ATOM 736 C CA . ILE A 1 93 ? 10.016 8.842 -6.295 1.00 95.44 93 ILE A CA 1
ATOM 737 C C . ILE A 1 93 ? 11.373 8.589 -6.947 1.00 95.44 93 ILE A C 1
ATOM 739 O O . ILE A 1 93 ? 11.449 8.339 -8.150 1.00 95.44 93 ILE A O 1
ATOM 743 N N . SER A 1 94 ? 12.446 8.665 -6.165 1.00 95.81 94 SER A N 1
ATOM 744 C CA . SER A 1 94 ? 13.808 8.404 -6.642 1.00 95.81 94 SER A CA 1
ATOM 745 C C . SER A 1 94 ? 14.245 6.956 -6.442 1.00 95.81 94 SER A C 1
ATOM 747 O O . SER A 1 94 ? 15.123 6.498 -7.175 1.00 95.81 94 SER A O 1
ATOM 749 N N . ASN A 1 95 ? 13.667 6.252 -5.465 1.00 96.25 95 ASN A N 1
ATOM 750 C CA . ASN A 1 95 ? 14.002 4.876 -5.113 1.00 96.25 95 ASN A CA 1
ATOM 751 C C . ASN A 1 95 ? 12.809 4.201 -4.391 1.00 96.25 95 ASN A C 1
ATOM 753 O O . ASN A 1 95 ? 12.339 4.735 -3.379 1.00 96.25 95 ASN A O 1
ATOM 757 N N . PRO A 1 96 ? 12.315 3.035 -4.858 1.00 96.69 96 PRO A N 1
ATOM 758 C CA . PRO A 1 96 ? 11.205 2.337 -4.207 1.00 96.69 96 PRO A CA 1
ATOM 759 C C . PRO A 1 96 ? 11.505 1.891 -2.772 1.00 96.69 96 PRO A C 1
ATOM 761 O O . PRO A 1 96 ? 10.581 1.841 -1.967 1.00 96.69 96 PRO A O 1
ATOM 764 N N . LEU A 1 97 ? 12.772 1.611 -2.447 1.00 97.19 97 LEU A N 1
ATOM 765 C CA . LEU A 1 97 ? 13.204 1.138 -1.125 1.00 97.19 97 LEU A CA 1
ATOM 766 C C . LEU A 1 97 ? 13.315 2.255 -0.076 1.00 97.19 97 LEU A C 1
ATOM 768 O O . LEU A 1 97 ? 13.404 1.961 1.110 1.00 97.19 97 LEU A O 1
ATOM 772 N N . GLN A 1 98 ? 13.331 3.521 -0.504 1.00 96.31 98 GLN A N 1
ATOM 773 C CA . GLN A 1 98 ? 13.441 4.705 0.367 1.00 96.31 98 GLN A CA 1
ATOM 774 C C . GLN A 1 98 ? 12.111 5.464 0.498 1.00 96.31 98 GLN A C 1
ATOM 776 O O . GLN A 1 98 ? 12.001 6.428 1.249 1.00 96.31 98 GLN A O 1
ATOM 781 N N . THR A 1 99 ? 11.096 5.047 -0.259 1.00 95.50 99 THR A N 1
ATOM 782 C CA . THR A 1 99 ? 9.762 5.650 -0.239 1.00 95.50 99 THR A CA 1
ATOM 783 C C . THR A 1 99 ? 8.961 5.083 0.928 1.00 95.50 99 THR A C 1
ATOM 785 O O . THR A 1 99 ? 9.016 3.884 1.197 1.00 95.50 99 THR A O 1
ATOM 788 N N . ARG A 1 100 ? 8.188 5.935 1.607 1.00 97.62 100 ARG A N 1
ATOM 789 C CA . ARG A 1 100 ? 7.193 5.489 2.583 1.00 97.62 100 ARG A CA 1
ATOM 790 C C . ARG A 1 100 ? 5.878 5.147 1.886 1.00 97.62 100 ARG A C 1
ATOM 792 O O . ARG A 1 100 ? 5.463 5.837 0.956 1.00 97.62 100 ARG A O 1
ATOM 799 N N . TYR A 1 101 ? 5.227 4.094 2.358 1.00 98.56 101 TYR A N 1
ATOM 800 C CA . TYR A 1 101 ? 3.942 3.615 1.868 1.00 98.56 101 TYR A CA 1
ATOM 801 C C . TYR A 1 101 ? 2.953 3.509 3.025 1.00 98.56 101 TYR A C 1
ATOM 803 O O . TYR A 1 101 ? 3.324 3.163 4.145 1.00 98.56 101 TYR A O 1
ATOM 811 N N . TRP A 1 102 ? 1.683 3.782 2.756 1.00 98.69 102 TRP A N 1
ATOM 812 C CA . TRP A 1 102 ? 0.593 3.745 3.720 1.00 98.69 102 TRP A CA 1
ATOM 813 C C . TRP A 1 102 ? -0.541 2.874 3.203 1.00 98.69 102 TRP A C 1
ATOM 815 O O . TRP A 1 102 ? -0.846 2.850 2.014 1.00 98.69 102 TRP A O 1
ATOM 825 N N . SER A 1 103 ? -1.219 2.212 4.129 1.00 98.25 103 SER A N 1
ATOM 826 C CA . SER A 1 103 ? -2.494 1.523 3.905 1.00 98.25 103 SER A CA 1
ATOM 827 C C . SER A 1 103 ? -3.611 2.429 3.378 1.00 98.25 103 SER A C 1
ATOM 829 O O . SER A 1 103 ? -4.555 1.922 2.778 1.00 98.25 103 SER A O 1
ATOM 831 N N . MET A 1 104 ? -3.510 3.749 3.603 1.00 96.94 104 MET A N 1
ATOM 832 C CA . MET A 1 104 ? -4.493 4.813 3.315 1.00 96.94 104 MET A CA 1
ATOM 833 C C . MET A 1 104 ? -5.785 4.725 4.141 1.00 96.94 104 MET A C 1
ATOM 835 O O . MET A 1 104 ? -6.287 5.722 4.663 1.00 96.94 104 MET A O 1
ATOM 839 N N . VAL A 1 105 ? -6.314 3.514 4.267 1.00 97.56 105 VAL A N 1
ATOM 840 C CA . VAL A 1 105 ? -7.599 3.166 4.868 1.00 97.56 105 VAL A CA 1
ATOM 841 C C . VAL A 1 105 ? -7.397 2.259 6.084 1.00 97.56 105 VAL A C 1
ATOM 843 O O . VAL A 1 105 ? -6.388 1.558 6.160 1.00 97.56 105 VAL A O 1
ATOM 846 N N . PRO A 1 106 ? -8.325 2.272 7.053 1.00 98.12 106 PRO A N 1
ATOM 847 C CA . PRO A 1 106 ? -8.148 1.554 8.306 1.00 98.12 106 PRO A CA 1
ATOM 848 C C . PRO A 1 106 ? -8.487 0.064 8.213 1.00 98.12 106 PRO A C 1
ATOM 850 O O . PRO A 1 106 ? -9.270 -0.379 7.373 1.00 98.12 106 PRO A O 1
ATOM 853 N N . TYR A 1 107 ? -7.924 -0.698 9.140 1.00 98.56 107 TYR A N 1
ATOM 854 C CA . TYR A 1 107 ? -8.116 -2.129 9.341 1.00 98.56 107 TYR A CA 1
ATOM 855 C C . TYR A 1 107 ? -8.391 -2.382 10.819 1.00 98.56 107 TYR A C 1
ATOM 857 O O . TYR A 1 107 ? -8.051 -1.568 11.677 1.00 98.56 107 TYR A O 1
ATOM 865 N N . GLN A 1 108 ? -9.034 -3.500 11.115 1.00 98.25 108 GLN A N 1
ATOM 866 C CA . GLN A 1 108 ? -9.233 -3.956 12.476 1.00 98.25 108 GLN A CA 1
ATOM 867 C C . GLN A 1 108 ? -7.904 -4.461 13.056 1.00 98.25 108 GLN A C 1
ATOM 869 O O . GLN A 1 108 ? -7.018 -4.910 12.327 1.00 98.25 108 GLN A O 1
ATOM 874 N N . LEU A 1 109 ? -7.768 -4.361 14.371 1.00 97.88 109 LEU A N 1
ATOM 875 C CA . LEU A 1 109 ? -6.779 -5.075 15.158 1.00 97.88 109 LEU A CA 1
ATOM 876 C C . LEU A 1 109 ? -7.506 -5.754 16.321 1.00 97.88 109 LEU A C 1
ATOM 878 O O . LEU A 1 109 ? -8.089 -5.071 17.165 1.00 97.88 109 LEU A O 1
ATOM 882 N N . GLY A 1 110 ? -7.475 -7.085 16.344 1.00 97.12 110 GLY A N 1
ATOM 883 C CA . GLY A 1 110 ? -8.146 -7.913 17.347 1.00 97.12 110 GLY A CA 1
ATOM 884 C C . GLY A 1 110 ? -9.613 -8.211 17.022 1.00 97.12 110 GLY A C 1
ATOM 885 O O . GLY A 1 110 ? -10.131 -7.848 15.967 1.00 97.12 110 GLY A O 1
ATOM 886 N N . ILE A 1 111 ? -10.290 -8.889 17.945 1.00 95.62 111 ILE A N 1
ATOM 887 C CA . ILE A 1 111 ? -11.704 -9.287 17.857 1.00 95.62 111 ILE A CA 1
ATOM 888 C C . ILE A 1 111 ? -12.457 -8.856 19.122 1.00 95.62 111 ILE A C 1
ATOM 890 O O . ILE A 1 111 ? -11.860 -8.398 20.092 1.00 95.62 111 ILE A O 1
ATOM 894 N N . GLY A 1 112 ? -13.785 -8.991 19.120 1.00 94.50 112 GLY A N 1
ATOM 895 C CA . GLY A 1 112 ? -14.601 -8.706 20.303 1.00 94.50 112 GLY A CA 1
ATOM 896 C C . GLY A 1 112 ? -14.695 -7.215 20.640 1.00 94.50 112 GLY A C 1
ATOM 897 O O . GLY A 1 112 ? -14.652 -6.362 19.749 1.00 94.50 112 GLY A O 1
ATOM 898 N N . THR A 1 113 ? -14.900 -6.901 21.918 1.00 94.38 113 THR A N 1
ATOM 899 C CA . THR A 1 113 ? -15.126 -5.534 22.420 1.00 94.38 113 THR A CA 1
ATOM 900 C C . THR A 1 113 ? -13.875 -4.665 22.401 1.00 94.38 113 THR A C 1
ATOM 902 O O . THR A 1 113 ? -13.997 -3.460 22.211 1.00 94.38 113 THR A O 1
ATOM 905 N N . ASP A 1 114 ? -12.695 -5.277 22.510 1.00 94.31 114 ASP A N 1
ATOM 906 C CA . ASP A 1 114 ? -11.415 -4.566 22.645 1.00 94.31 114 ASP A CA 1
ATOM 907 C C . ASP A 1 114 ? -10.734 -4.301 21.295 1.00 94.31 114 ASP A C 1
ATOM 909 O O . ASP A 1 114 ? -9.618 -3.781 21.234 1.00 94.31 114 ASP A O 1
ATOM 913 N N . ARG A 1 115 ? -11.404 -4.658 20.190 1.00 96.44 115 ARG A N 1
ATOM 914 C CA . ARG A 1 115 ? -10.903 -4.436 18.834 1.00 96.44 115 ARG A CA 1
ATOM 915 C C . ARG A 1 115 ? -10.671 -2.951 18.569 1.00 96.44 115 ARG A C 1
ATOM 917 O O . ARG A 1 115 ? -11.493 -2.100 18.913 1.00 96.44 115 ARG A O 1
ATOM 924 N N . GLN A 1 116 ? -9.592 -2.648 17.862 1.00 97.25 116 GLN A N 1
ATOM 925 C CA . GLN A 1 116 ? -9.222 -1.279 17.514 1.00 97.25 116 GLN A CA 1
ATOM 926 C C . GLN A 1 116 ? -9.198 -1.087 16.003 1.00 97.25 116 GLN A C 1
ATOM 928 O O . GLN A 1 116 ? -9.043 -2.038 15.242 1.00 97.25 116 GLN A O 1
ATOM 933 N N . ALA A 1 117 ? -9.353 0.158 15.564 1.00 98.38 117 ALA A N 1
ATOM 934 C CA . ALA A 1 117 ? -9.048 0.529 14.192 1.00 98.38 117 ALA A CA 1
ATOM 935 C C . ALA A 1 117 ? -7.595 1.005 14.130 1.00 98.38 117 ALA A C 1
ATOM 937 O O . ALA A 1 117 ? -7.185 1.851 14.924 1.00 98.38 117 ALA A O 1
ATOM 938 N N . ILE A 1 118 ? -6.839 0.486 13.174 1.00 98.56 118 ILE A N 1
ATOM 939 C CA . ILE A 1 118 ? -5.461 0.884 12.903 1.00 98.56 118 ILE A CA 1
ATOM 940 C C . ILE A 1 118 ? -5.301 1.254 11.428 1.00 98.56 118 ILE A C 1
ATOM 942 O O . ILE A 1 118 ? -6.028 0.756 10.571 1.00 98.56 118 ILE A O 1
ATOM 946 N N . LYS A 1 119 ? -4.304 2.070 11.107 1.00 98.62 119 LYS A N 1
ATOM 947 C CA . LYS A 1 119 ? -3.687 2.105 9.773 1.00 98.62 119 LYS A CA 1
ATOM 948 C C . LYS A 1 119 ? -2.310 1.453 9.860 1.00 98.62 119 LYS A C 1
ATOM 950 O O . LYS A 1 119 ? -1.697 1.471 10.919 1.00 98.62 119 LYS A O 1
ATOM 955 N N . TYR A 1 120 ? -1.806 0.882 8.773 1.00 98.62 120 TYR A N 1
ATOM 956 C CA . TYR A 1 120 ? -0.415 0.417 8.692 1.00 98.62 120 TYR A CA 1
ATOM 957 C C . TYR A 1 120 ? 0.393 1.201 7.657 1.00 98.62 120 TYR A C 1
ATOM 959 O O . TYR A 1 120 ? -0.172 1.829 6.752 1.00 98.62 120 TYR A O 1
ATOM 967 N N . SER A 1 121 ? 1.714 1.188 7.812 1.00 98.81 121 SER A N 1
ATOM 968 C CA . SER A 1 121 ? 2.674 1.849 6.929 1.00 98.81 121 SER A CA 1
ATOM 969 C C . SER A 1 121 ? 3.979 1.054 6.865 1.00 98.81 121 SER A C 1
ATOM 971 O O . SER A 1 121 ? 4.329 0.354 7.813 1.00 98.81 121 SER A O 1
ATOM 973 N N . ALA A 1 122 ? 4.700 1.179 5.753 1.00 98.62 122 ALA A N 1
ATOM 974 C CA . ALA A 1 122 ? 6.065 0.700 5.610 1.00 98.62 122 ALA A CA 1
ATOM 975 C C . ALA A 1 122 ? 6.978 1.857 5.204 1.00 98.62 122 ALA A C 1
ATOM 977 O O . ALA A 1 122 ? 6.659 2.600 4.274 1.00 98.62 122 ALA A O 1
ATOM 978 N N . GLN A 1 123 ? 8.114 2.008 5.879 1.00 98.00 123 GLN A N 1
ATOM 979 C CA . GLN A 1 123 ? 9.106 3.046 5.579 1.00 98.00 123 GLN A CA 1
ATOM 980 C C . GLN A 1 123 ? 10.520 2.479 5.616 1.00 98.00 123 GLN A C 1
ATOM 982 O O . GLN A 1 123 ? 10.748 1.456 6.249 1.00 98.00 123 GLN A O 1
ATOM 987 N N . ALA A 1 124 ? 11.480 3.129 4.968 1.00 97.94 124 ALA A N 1
ATOM 988 C CA . ALA A 1 124 ? 12.875 2.709 5.049 1.00 97.94 124 ALA A CA 1
ATOM 989 C C . ALA A 1 124 ? 13.413 2.801 6.485 1.00 97.94 124 ALA A C 1
ATOM 991 O O . ALA A 1 124 ? 13.102 3.742 7.208 1.00 97.94 124 ALA A O 1
ATOM 992 N N . CYS A 1 125 ? 14.281 1.862 6.873 1.00 97.75 125 CYS A N 1
ATOM 993 C CA . CYS A 1 125 ? 14.983 1.930 8.163 1.00 97.75 125 CYS A CA 1
ATOM 994 C C . CYS A 1 125 ? 15.988 3.097 8.234 1.00 97.75 125 CYS A C 1
ATOM 996 O O . CYS A 1 125 ? 16.464 3.445 9.309 1.00 97.75 125 CYS A O 1
ATOM 998 N N . SER A 1 126 ? 16.357 3.664 7.083 1.00 95.06 126 SER A N 1
ATOM 999 C CA . SER A 1 126 ? 17.293 4.777 6.959 1.00 95.06 126 SER A CA 1
ATOM 1000 C C . SER A 1 126 ? 16.572 6.027 6.470 1.00 95.06 126 SER A C 1
ATOM 1002 O O . SER A 1 126 ? 15.665 5.945 5.646 1.00 95.06 126 SER A O 1
ATOM 1004 N N . THR A 1 127 ? 17.032 7.191 6.923 1.00 93.25 127 THR A N 1
ATOM 1005 C CA . THR A 1 127 ? 16.587 8.503 6.437 1.00 93.25 127 THR A CA 1
ATOM 1006 C C . THR A 1 127 ? 17.322 8.952 5.171 1.00 93.25 127 THR A C 1
ATOM 1008 O O . THR A 1 127 ? 17.038 10.026 4.645 1.00 93.25 127 THR A O 1
ATOM 1011 N N . VAL A 1 128 ? 18.273 8.155 4.668 1.00 92.62 128 VAL A N 1
ATOM 1012 C CA . VAL A 1 128 ? 19.014 8.466 3.443 1.00 92.62 128 VAL A CA 1
ATOM 1013 C C . VAL A 1 128 ? 18.079 8.394 2.240 1.00 92.62 128 VAL A C 1
ATOM 1015 O O . VAL A 1 128 ? 17.475 7.359 1.958 1.00 92.62 128 VAL A O 1
ATOM 1018 N N . THR A 1 129 ? 18.014 9.495 1.497 1.00 93.50 129 THR A N 1
ATOM 1019 C CA . THR A 1 129 ? 17.235 9.604 0.264 1.00 93.50 129 THR A CA 1
ATOM 1020 C C . THR A 1 129 ? 18.145 9.869 -0.920 1.00 93.50 129 THR A C 1
ATOM 1022 O O . THR A 1 129 ? 18.892 10.849 -0.937 1.00 93.50 129 THR A O 1
ATOM 1025 N N . ASP A 1 130 ? 18.028 9.044 -1.951 1.00 94.19 130 ASP A N 1
ATOM 1026 C CA . ASP A 1 130 ? 18.700 9.289 -3.213 1.00 94.19 130 ASP A CA 1
ATOM 1027 C C . ASP A 1 130 ? 18.070 10.500 -3.916 1.00 94.19 130 ASP A C 1
ATOM 1029 O O . ASP A 1 130 ? 16.838 10.640 -3.922 1.00 94.19 130 ASP A O 1
ATOM 1033 N N . PRO A 1 131 ? 18.862 11.326 -4.616 1.00 95.38 131 PRO A N 1
ATOM 1034 C CA . PRO A 1 131 ? 18.306 12.358 -5.474 1.00 95.38 131 PRO A CA 1
ATOM 1035 C C . PRO A 1 131 ? 17.531 11.733 -6.641 1.00 95.38 131 PRO A C 1
ATOM 1037 O O . PRO A 1 131 ? 17.839 10.636 -7.128 1.00 95.38 131 PRO A O 1
ATOM 1040 N N . LEU A 1 132 ? 16.517 12.456 -7.121 1.00 94.69 132 LEU A N 1
ATOM 1041 C CA . LEU A 1 132 ? 15.823 12.091 -8.350 1.00 94.69 132 LEU A CA 1
ATOM 1042 C C . LEU A 1 132 ? 16.785 12.282 -9.538 1.00 94.69 132 LEU A C 1
ATOM 1044 O O . LEU A 1 132 ? 17.335 13.374 -9.696 1.00 94.69 132 LEU A O 1
ATOM 1048 N N . PRO A 1 133 ? 16.997 11.262 -10.385 1.00 93.94 133 PRO A N 1
ATOM 1049 C CA . PRO A 1 133 ? 17.889 11.394 -11.530 1.00 93.94 133 PRO A CA 1
ATOM 1050 C C . PRO A 1 133 ? 17.325 12.363 -12.579 1.00 93.94 133 PRO A C 1
ATOM 1052 O O . PRO A 1 133 ? 16.112 12.437 -12.801 1.00 93.94 133 PRO A O 1
ATOM 1055 N N . HIS A 1 134 ? 18.220 13.075 -13.265 1.00 92.25 134 HIS A N 1
ATOM 1056 C CA . HIS A 1 134 ? 17.867 13.879 -14.431 1.00 92.25 134 HIS A CA 1
ATOM 1057 C C . HIS A 1 134 ? 17.742 12.976 -15.665 1.00 92.25 134 HIS A C 1
ATOM 1059 O O . HIS A 1 134 ? 18.658 12.211 -15.947 1.00 92.25 134 HIS A O 1
ATOM 1065 N N . ALA A 1 135 ? 16.610 13.056 -16.375 1.00 91.44 135 ALA A N 1
ATOM 1066 C CA . ALA A 1 135 ? 16.323 12.293 -17.599 1.00 91.44 135 ALA A CA 1
ATOM 1067 C C . ALA A 1 135 ? 16.724 10.794 -17.540 1.00 91.44 135 ALA A C 1
ATOM 1069 O O . ALA A 1 135 ? 17.523 10.332 -18.353 1.00 91.44 135 ALA A O 1
ATOM 1070 N N . PRO A 1 136 ? 16.205 10.017 -16.572 1.00 95.69 136 PRO A N 1
ATOM 1071 C CA . PRO A 1 136 ? 16.612 8.631 -16.398 1.00 95.69 136 PRO A CA 1
ATOM 1072 C C . PRO A 1 136 ? 16.047 7.704 -17.480 1.00 95.69 136 PRO A C 1
ATOM 1074 O O . PRO A 1 136 ? 15.106 8.051 -18.196 1.00 95.69 136 PRO A O 1
ATOM 1077 N N . HIS A 1 137 ? 16.580 6.481 -17.525 1.00 95.88 137 HIS A N 1
ATOM 1078 C CA . HIS A 1 137 ? 16.023 5.400 -18.332 1.00 95.88 137 HIS A CA 1
ATOM 1079 C C . HIS A 1 137 ? 14.543 5.132 -17.995 1.00 95.88 137 HIS A C 1
ATOM 1081 O O . HIS A 1 137 ? 14.064 5.410 -16.891 1.00 95.88 137 HIS A O 1
ATOM 1087 N N . HIS A 1 138 ? 13.823 4.555 -18.955 1.00 96.00 138 HIS A N 1
ATOM 1088 C CA . HIS A 1 138 ? 12.392 4.287 -18.873 1.00 96.00 138 HIS A CA 1
ATOM 1089 C C . HIS A 1 138 ? 11.985 3.513 -17.605 1.00 96.00 138 HIS A C 1
ATOM 1091 O O . HIS A 1 138 ? 11.001 3.870 -16.962 1.00 96.00 138 HIS A O 1
ATOM 1097 N N . ASN A 1 139 ? 12.789 2.517 -17.214 1.00 96.06 139 ASN A N 1
ATOM 1098 C CA . ASN A 1 139 ? 12.538 1.608 -16.087 1.00 96.06 139 ASN A CA 1
ATOM 1099 C C . ASN A 1 139 ? 13.500 1.859 -14.910 1.00 96.06 139 ASN A C 1
ATOM 1101 O O . ASN A 1 139 ? 13.990 0.921 -14.273 1.00 96.06 139 ASN A O 1
ATOM 1105 N N . PHE A 1 140 ? 13.880 3.115 -14.659 1.00 97.25 140 PHE A N 1
ATOM 1106 C CA . PHE A 1 140 ? 14.965 3.411 -13.718 1.00 97.25 140 PHE A CA 1
ATOM 1107 C C . PHE A 1 140 ? 14.693 2.976 -12.273 1.00 97.25 140 PHE A C 1
ATOM 1109 O O . PHE A 1 140 ? 15.651 2.711 -11.546 1.00 97.25 140 PHE A O 1
ATOM 1116 N N . LEU A 1 141 ? 13.432 2.891 -11.831 1.00 97.19 141 LEU A N 1
ATOM 1117 C CA . LEU A 1 141 ? 13.131 2.416 -10.478 1.00 97.19 141 LEU A CA 1
ATOM 1118 C C . LEU A 1 141 ? 13.391 0.919 -10.371 1.00 97.19 141 LEU A C 1
ATOM 1120 O O . LEU A 1 141 ? 13.991 0.474 -9.391 1.00 97.19 141 LEU A O 1
ATOM 1124 N N . ARG A 1 142 ? 13.011 0.161 -11.407 1.00 96.12 142 ARG A N 1
ATOM 1125 C CA . ARG A 1 142 ? 13.343 -1.263 -11.528 1.00 96.12 142 ARG A CA 1
ATOM 1126 C C . ARG A 1 142 ? 14.852 -1.473 -11.524 1.00 96.12 142 ARG A C 1
ATOM 1128 O O . ARG A 1 142 ? 15.360 -2.294 -10.766 1.00 96.12 142 ARG A O 1
ATOM 1135 N N . GLU A 1 143 ? 15.586 -0.693 -12.316 1.00 96.75 143 GLU A N 1
ATOM 1136 C CA . GLU A 1 143 ? 17.046 -0.778 -12.348 1.00 96.75 143 GLU A CA 1
ATOM 1137 C C . GLU A 1 143 ? 17.694 -0.450 -11.009 1.00 96.75 143 GLU A C 1
ATOM 1139 O O . GLU A 1 143 ? 18.660 -1.113 -10.634 1.00 96.75 143 GLU A O 1
ATOM 1144 N N . LYS A 1 144 ? 17.195 0.566 -10.297 1.00 96.50 144 LYS A N 1
ATOM 1145 C CA . LYS A 1 144 ? 17.691 0.898 -8.960 1.00 96.50 144 LYS A CA 1
ATOM 1146 C C . LYS A 1 144 ? 17.465 -0.247 -7.984 1.00 96.50 144 LYS A C 1
ATOM 1148 O O . LYS A 1 144 ? 18.413 -0.646 -7.314 1.00 96.50 144 LYS A O 1
ATOM 1153 N N . LEU A 1 145 ? 16.253 -0.803 -7.955 1.00 96.88 145 LEU A N 1
ATOM 1154 C CA . LEU A 1 145 ? 15.923 -1.946 -7.108 1.00 96.88 145 LEU A CA 1
ATOM 1155 C C . LEU A 1 145 ? 16.838 -3.141 -7.419 1.00 96.88 145 LEU A C 1
ATOM 1157 O O . LEU A 1 145 ? 17.430 -3.716 -6.510 1.00 96.88 145 LEU A O 1
ATOM 1161 N N . ARG A 1 146 ? 17.033 -3.453 -8.708 1.00 97.38 146 ARG A N 1
ATOM 1162 C CA . ARG A 1 146 ? 17.935 -4.518 -9.171 1.00 97.38 146 ARG A CA 1
ATOM 1163 C C . ARG A 1 146 ? 19.384 -4.271 -8.754 1.00 97.38 146 ARG A C 1
ATOM 1165 O O . ARG A 1 146 ? 20.011 -5.156 -8.186 1.00 97.38 146 ARG A O 1
ATOM 1172 N N . LYS A 1 147 ? 19.928 -3.080 -9.024 1.00 96.75 147 LYS A N 1
ATOM 1173 C CA . LYS A 1 147 ? 21.322 -2.724 -8.703 1.00 96.75 147 LYS A CA 1
ATOM 1174 C C . LYS A 1 147 ? 21.590 -2.760 -7.195 1.00 96.75 147 LYS A C 1
ATOM 1176 O O . LYS A 1 147 ? 22.674 -3.184 -6.803 1.00 96.75 147 LYS A O 1
ATOM 1181 N N . HIS A 1 148 ? 20.622 -2.332 -6.379 1.00 97.06 148 HIS A N 1
ATOM 1182 C CA . HIS A 1 148 ? 20.699 -2.393 -4.917 1.00 97.06 148 HIS A CA 1
ATOM 1183 C C . HIS A 1 148 ? 20.675 -3.841 -4.426 1.00 97.06 148 HIS A C 1
ATOM 1185 O O . HIS A 1 148 ? 21.635 -4.291 -3.808 1.00 97.06 148 HIS A O 1
ATOM 1191 N N . LEU A 1 149 ? 19.619 -4.592 -4.756 1.00 97.88 149 LEU A N 1
ATOM 1192 C CA . LEU A 1 149 ? 19.417 -5.946 -4.231 1.00 97.88 149 LEU A CA 1
ATOM 1193 C C . LEU A 1 149 ? 20.438 -6.958 -4.752 1.00 97.88 149 LEU A C 1
ATOM 1195 O O . LEU A 1 149 ? 20.686 -7.950 -4.086 1.00 97.88 149 LEU A O 1
ATOM 1199 N N . GLN A 1 150 ? 21.111 -6.702 -5.875 1.00 97.69 150 GLN A N 1
ATOM 1200 C CA . GLN A 1 150 ? 22.241 -7.531 -6.307 1.00 97.69 150 GLN A CA 1
ATOM 1201 C C . GLN A 1 150 ? 23.469 -7.425 -5.391 1.00 97.69 150 GLN A C 1
ATOM 1203 O O . GLN A 1 150 ? 24.306 -8.327 -5.401 1.00 97.69 150 GLN A O 1
ATOM 1208 N N . LYS A 1 151 ? 23.601 -6.333 -4.628 1.00 97.62 151 LYS A N 1
ATOM 1209 C CA . LYS A 1 151 ? 24.802 -6.014 -3.840 1.00 97.62 151 LYS A CA 1
ATOM 1210 C C . LYS A 1 151 ? 24.565 -5.979 -2.334 1.00 97.62 151 LYS A C 1
ATOM 1212 O O . LYS A 1 151 ? 25.514 -6.151 -1.581 1.00 97.62 151 LYS A O 1
ATOM 1217 N N . SER A 1 152 ? 23.337 -5.712 -1.905 1.00 97.19 152 SER A N 1
ATOM 1218 C CA . SER A 1 152 ? 23.000 -5.508 -0.499 1.00 97.19 152 SER A CA 1
ATOM 1219 C C . SER A 1 152 ? 21.542 -5.839 -0.224 1.00 97.19 152 SER A C 1
ATOM 1221 O O . SER A 1 152 ? 20.686 -5.684 -1.093 1.00 97.19 152 SER A O 1
ATOM 1223 N N . GLU A 1 153 ? 21.244 -6.220 1.013 1.00 97.56 153 GLU A N 1
ATOM 1224 C CA . GLU A 1 153 ? 19.867 -6.272 1.498 1.00 97.56 153 GLU A CA 1
ATOM 1225 C C . GLU A 1 153 ? 19.231 -4.872 1.583 1.00 97.56 153 GLU A C 1
ATOM 1227 O O . GLU A 1 153 ? 19.911 -3.839 1.552 1.00 97.56 153 GLU A O 1
ATOM 1232 N N . ALA A 1 154 ? 17.907 -4.828 1.698 1.00 98.00 154 ALA A N 1
ATOM 1233 C CA . ALA A 1 154 ? 17.156 -3.629 2.042 1.00 98.00 154 ALA A CA 1
ATOM 1234 C C . ALA A 1 154 ? 16.370 -3.836 3.341 1.00 98.00 154 ALA A C 1
ATOM 1236 O O . ALA A 1 154 ? 15.898 -4.936 3.632 1.00 98.00 154 ALA A O 1
ATOM 1237 N N . CYS A 1 155 ? 16.215 -2.757 4.107 1.00 98.25 155 CYS A N 1
ATOM 1238 C CA . CYS A 1 155 ? 15.525 -2.752 5.392 1.00 98.25 155 CYS A CA 1
ATOM 1239 C C . CYS A 1 155 ? 14.394 -1.730 5.367 1.00 98.25 155 CYS A C 1
ATOM 1241 O O . CYS A 1 155 ? 14.615 -0.553 5.062 1.00 98.25 155 CYS A O 1
ATOM 1243 N N . MET A 1 156 ? 13.201 -2.179 5.748 1.00 98.62 156 MET A N 1
ATOM 1244 C CA . MET A 1 156 ? 12.051 -1.322 6.003 1.00 98.62 156 MET A CA 1
ATOM 1245 C C . MET A 1 156 ? 11.437 -1.643 7.367 1.00 98.62 156 MET A C 1
ATOM 1247 O O . MET A 1 156 ? 11.530 -2.758 7.871 1.00 98.62 156 MET A O 1
ATOM 1251 N N . GLU A 1 157 ? 10.794 -0.666 7.980 1.00 98.69 157 GLU A N 1
ATOM 1252 C CA . GLU A 1 157 ? 10.032 -0.813 9.212 1.00 98.69 157 GLU A CA 1
ATOM 1253 C C . GLU A 1 157 ? 8.562 -0.989 8.862 1.00 98.69 157 GLU A C 1
ATOM 1255 O O . GLU A 1 157 ? 8.034 -0.232 8.048 1.00 98.69 157 GLU A O 1
ATOM 1260 N N . PHE A 1 158 ? 7.903 -1.967 9.483 1.00 98.81 158 PHE A N 1
ATOM 1261 C CA . PHE A 1 158 ? 6.452 -2.095 9.421 1.00 98.81 158 PHE A CA 1
ATOM 1262 C C . PHE A 1 158 ? 5.849 -1.458 10.670 1.00 98.81 158 PHE A C 1
ATOM 1264 O O . PHE A 1 158 ? 6.218 -1.789 11.804 1.00 98.81 158 PHE A O 1
ATOM 1271 N N . LEU A 1 159 ? 4.943 -0.518 10.441 1.00 98.81 159 LEU A N 1
ATOM 1272 C CA . LEU A 1 159 ? 4.399 0.377 11.445 1.00 98.81 159 LEU A CA 1
ATOM 1273 C C . LEU A 1 159 ? 2.878 0.237 11.510 1.00 98.81 159 LEU A C 1
ATOM 1275 O O . LEU A 1 159 ? 2.229 0.042 10.480 1.00 98.81 159 LEU A O 1
ATOM 1279 N N . ILE A 1 160 ? 2.307 0.446 12.694 1.00 98.62 160 ILE A N 1
ATOM 1280 C CA . ILE A 1 160 ? 0.864 0.619 12.887 1.00 98.62 160 ILE A CA 1
ATOM 1281 C C . ILE A 1 160 ? 0.565 1.982 13.504 1.00 98.62 160 ILE A C 1
ATOM 1283 O O . ILE A 1 160 ? 1.345 2.499 14.292 1.00 98.62 160 ILE A O 1
ATOM 1287 N N . GLN A 1 161 ? -0.585 2.541 13.169 1.00 98.69 161 GLN A N 1
ATOM 1288 C CA . GLN A 1 161 ? -1.110 3.800 13.675 1.00 98.69 161 GLN A CA 1
ATOM 1289 C C . GLN A 1 161 ? -2.488 3.528 14.282 1.00 98.69 161 GLN A C 1
ATOM 1291 O O . GLN A 1 161 ? -3.474 3.441 13.539 1.00 98.69 161 GLN A O 1
ATOM 1296 N N . PRO A 1 162 ? -2.571 3.323 15.607 1.00 98.38 162 PRO A N 1
ATOM 1297 C CA . PRO A 1 162 ? -3.836 3.151 16.304 1.00 98.38 162 PRO A CA 1
ATOM 1298 C C . PRO A 1 162 ? -4.698 4.408 16.236 1.00 98.38 162 PRO A C 1
ATOM 1300 O O . PRO A 1 162 ? -4.208 5.526 16.373 1.00 98.38 162 PRO A O 1
ATOM 1303 N N . ARG A 1 163 ? -6.004 4.221 16.052 1.00 97.94 163 ARG A N 1
ATOM 1304 C CA . ARG A 1 163 ? -6.993 5.295 16.151 1.00 97.94 163 ARG A CA 1
ATOM 1305 C C . ARG A 1 163 ? -7.084 5.776 17.601 1.00 97.94 163 ARG A C 1
ATOM 1307 O O . ARG A 1 163 ? -7.443 4.996 18.477 1.00 97.94 163 ARG A O 1
ATOM 1314 N N . THR A 1 164 ? -6.841 7.061 17.840 1.00 97.75 164 THR A N 1
ATOM 1315 C CA . THR A 1 164 ? -6.825 7.648 19.195 1.00 97.75 164 THR A CA 1
ATOM 1316 C C . THR A 1 164 ? -8.097 8.415 19.560 1.00 97.75 164 THR A C 1
ATOM 1318 O O . THR A 1 164 ? -8.323 8.709 20.730 1.00 97.75 164 THR A O 1
ATOM 1321 N N . SER A 1 165 ? -8.959 8.723 18.584 1.00 96.62 165 SER A N 1
ATOM 1322 C CA . SER A 1 165 ? -10.193 9.485 18.805 1.00 96.62 165 SER A CA 1
ATOM 1323 C C . SER A 1 165 ? -11.337 9.039 17.897 1.00 96.62 165 SER A C 1
ATOM 1325 O O . SER A 1 165 ? -11.137 8.587 16.766 1.00 96.62 165 SER A O 1
ATOM 1327 N N . ASN A 1 166 ? -12.574 9.241 18.359 1.00 94.12 166 ASN A N 1
ATOM 1328 C CA . ASN A 1 166 ? -13.769 8.970 17.567 1.00 94.12 166 ASN A CA 1
ATOM 1329 C C . ASN A 1 166 ?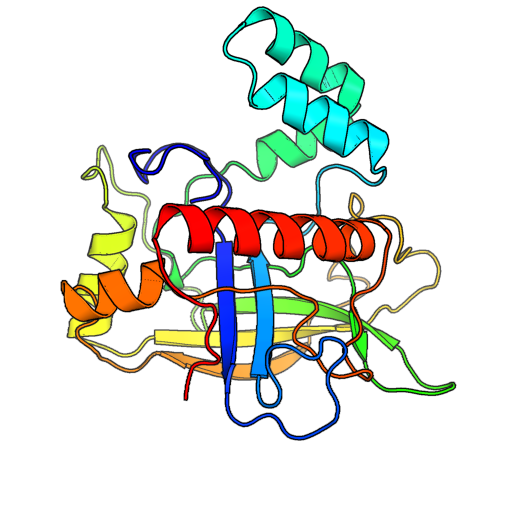 -13.930 9.901 16.354 1.00 94.12 166 ASN A C 1
ATOM 1331 O O . ASN A 1 166 ? -14.566 9.507 15.376 1.00 94.12 166 ASN A O 1
ATOM 1335 N N . THR A 1 167 ? -13.307 11.082 16.374 1.00 94.44 167 THR A N 1
ATOM 1336 C CA . THR A 1 167 ? -13.297 12.027 15.242 1.00 94.44 167 THR A CA 1
ATOM 1337 C C . THR A 1 167 ? -12.529 11.494 14.032 1.00 94.44 167 THR A C 1
ATOM 1339 O O . THR A 1 167 ? -12.833 11.858 12.898 1.00 94.44 167 THR A O 1
ATOM 1342 N N . MET A 1 168 ? -11.581 10.577 14.248 1.00 96.69 168 MET A N 1
ATOM 1343 C CA . MET A 1 168 ? -10.869 9.857 13.194 1.00 96.69 168 MET A CA 1
ATOM 1344 C C . MET A 1 168 ? -11.789 8.786 12.600 1.00 96.69 168 MET A C 1
ATOM 1346 O O . MET A 1 168 ? -11.752 7.622 12.996 1.00 96.69 168 MET A O 1
ATOM 1350 N N . SER A 1 169 ? -12.690 9.189 11.707 1.00 96.31 169 SER A N 1
ATOM 1351 C CA . SER A 1 169 ? -13.673 8.279 11.116 1.00 96.31 169 SER A CA 1
ATOM 1352 C C . SER A 1 169 ? -12.996 7.163 10.321 1.00 96.31 169 SER A C 1
ATOM 1354 O O . SER A 1 169 ? -12.064 7.403 9.556 1.00 96.31 169 SER A O 1
ATOM 1356 N N . VAL A 1 170 ? -13.505 5.937 10.467 1.00 96.81 170 VAL A N 1
ATOM 1357 C CA . VAL A 1 170 ? -13.056 4.797 9.654 1.00 96.81 170 VAL A CA 1
ATOM 1358 C C . VAL A 1 170 ? -13.658 4.791 8.247 1.00 96.81 170 VAL A C 1
ATOM 1360 O O . VAL A 1 170 ? -13.166 4.092 7.366 1.00 96.81 170 VAL A O 1
ATOM 1363 N N . GLU A 1 171 ? -14.722 5.567 8.041 1.00 96.38 171 GLU A N 1
ATOM 1364 C CA . GLU A 1 171 ? -15.403 5.728 6.754 1.00 96.38 171 GLU A CA 1
ATOM 1365 C C . GLU A 1 171 ? -14.858 6.932 5.962 1.00 96.38 171 GLU A C 1
ATOM 1367 O O . GLU A 1 171 ? -15.098 7.037 4.761 1.00 96.38 171 GLU A O 1
ATOM 1372 N N . ASP A 1 172 ? -14.095 7.826 6.607 1.00 96.00 172 ASP A N 1
ATOM 1373 C CA . ASP A 1 172 ? -13.414 8.938 5.939 1.00 96.00 172 ASP A CA 1
ATOM 1374 C C . ASP A 1 172 ? -11.974 8.561 5.574 1.00 96.00 172 ASP A C 1
ATOM 1376 O O . ASP A 1 172 ? -11.068 8.555 6.404 1.00 96.00 172 ASP A O 1
ATOM 1380 N N . SER A 1 173 ? -11.760 8.269 4.296 1.00 95.38 173 SER A N 1
ATOM 1381 C CA . SER A 1 173 ? -10.449 7.977 3.721 1.00 95.38 173 SER A CA 1
ATOM 1382 C C . SER A 1 173 ? -9.721 9.206 3.171 1.00 95.38 173 SER A C 1
ATOM 1384 O O . SER A 1 173 ? -8.551 9.085 2.819 1.00 95.38 173 SER A O 1
ATOM 1386 N N . MET A 1 174 ? -10.375 10.374 3.114 1.00 96.25 174 MET A N 1
ATOM 1387 C CA . MET A 1 174 ? -9.810 11.629 2.597 1.00 96.25 174 MET A CA 1
ATOM 1388 C C . MET A 1 174 ? -9.179 12.500 3.689 1.00 96.25 174 MET A C 1
ATOM 1390 O O . MET A 1 174 ? -8.559 13.517 3.376 1.00 96.25 174 MET A O 1
ATOM 1394 N N . THR A 1 175 ? -9.375 12.169 4.964 1.00 96.25 175 THR A N 1
ATOM 1395 C CA . THR A 1 175 ? -8.786 12.895 6.097 1.00 96.25 175 THR A CA 1
ATOM 1396 C C . THR A 1 175 ? -7.668 12.074 6.717 1.00 96.25 175 THR A C 1
ATOM 1398 O O . THR A 1 175 ? -7.838 10.905 7.071 1.00 96.25 175 THR A O 1
ATOM 1401 N N . GLU A 1 176 ? -6.497 12.692 6.815 1.00 96.62 176 GLU A N 1
ATOM 1402 C CA . GLU A 1 176 ? -5.330 12.064 7.412 1.00 96.62 176 GLU A CA 1
ATOM 1403 C C . GLU A 1 176 ? -5.529 11.946 8.923 1.00 96.62 176 GLU A C 1
ATOM 1405 O O . GLU A 1 176 ? -6.111 12.821 9.562 1.00 96.62 176 GLU A O 1
ATOM 1410 N N . TRP A 1 177 ? -5.073 10.832 9.493 1.00 97.38 177 TRP A N 1
ATOM 1411 C CA . TRP A 1 177 ? -4.923 10.736 10.938 1.00 97.38 177 TRP A CA 1
ATOM 1412 C C . TRP A 1 177 ? -3.565 11.353 11.240 1.00 97.38 177 TRP A C 1
ATOM 1414 O O . TRP A 1 177 ? -2.541 10.741 10.939 1.00 97.38 177 TRP A O 1
ATOM 1424 N N . GLN A 1 178 ? -3.562 12.592 11.725 1.00 97.62 178 GLN A N 1
ATOM 1425 C CA . GLN A 1 178 ? -2.325 13.342 11.924 1.00 97.62 178 GLN A CA 1
ATOM 1426 C C . GLN A 1 178 ? -1.405 12.592 12.892 1.00 97.62 178 GLN A C 1
ATOM 1428 O O . GLN A 1 178 ? -1.834 12.194 13.975 1.00 97.62 178 GLN A O 1
ATOM 1433 N N . GLU A 1 179 ? -0.127 12.432 12.535 1.00 97.56 179 GLU A N 1
ATOM 1434 C CA . GLU A 1 179 ? 0.830 11.676 13.362 1.00 97.56 179 GLU A CA 1
ATOM 1435 C C . GLU A 1 179 ? 1.063 12.301 14.748 1.00 97.56 179 GLU A C 1
ATOM 1437 O O . GLU A 1 179 ? 1.426 11.600 15.687 1.00 97.56 179 GLU A O 1
ATOM 1442 N N . SER A 1 180 ? 0.793 13.601 14.906 1.00 97.75 180 SER A N 1
ATOM 1443 C CA . SER A 1 180 ? 0.813 14.291 16.203 1.00 97.75 180 SER A CA 1
ATOM 1444 C C . SER A 1 180 ? -0.312 13.860 17.151 1.00 97.75 180 SER A C 1
ATOM 1446 O O . SER A 1 180 ? -0.191 14.047 18.357 1.00 97.75 180 SER A O 1
ATOM 1448 N N . GLU A 1 181 ? -1.410 13.317 16.620 1.00 97.75 181 GLU A N 1
ATOM 1449 C CA . GLU A 1 181 ? -2.587 12.874 17.382 1.00 97.75 181 GLU A CA 1
ATOM 1450 C C . GLU A 1 181 ? -2.693 11.345 17.452 1.00 97.75 181 GLU A C 1
ATOM 1452 O O . GLU A 1 181 ? -3.208 10.795 18.424 1.00 97.75 181 GLU A O 1
ATOM 1457 N N . ALA A 1 182 ? -2.218 10.658 16.414 1.00 98.12 182 ALA A N 1
ATOM 1458 C CA . ALA A 1 182 ? -2.133 9.209 16.317 1.00 98.12 182 ALA A CA 1
ATOM 1459 C C . ALA A 1 182 ? -0.755 8.847 15.739 1.00 98.12 182 ALA A C 1
ATOM 1461 O O . ALA A 1 182 ? -0.614 8.767 14.519 1.00 98.12 182 ALA A O 1
ATOM 1462 N N . PRO A 1 183 ? 0.287 8.675 16.566 1.00 98.31 183 PRO A N 1
ATOM 1463 C CA . PRO A 1 183 ? 1.623 8.364 16.070 1.00 98.31 183 PRO A CA 1
ATOM 1464 C C . PRO A 1 183 ? 1.710 6.935 15.520 1.00 98.31 183 PRO A C 1
ATOM 1466 O O . PRO A 1 183 ? 0.948 6.042 15.900 1.00 98.31 183 PRO A O 1
ATOM 1469 N N . PHE A 1 184 ? 2.673 6.713 14.625 1.00 98.62 184 PHE A N 1
ATOM 1470 C CA . PHE A 1 184 ? 3.027 5.372 14.173 1.00 98.62 184 PHE A CA 1
ATOM 1471 C C . PHE A 1 184 ? 3.970 4.686 15.167 1.00 98.62 184 PHE A C 1
ATOM 1473 O O . PHE A 1 184 ? 4.950 5.270 15.625 1.00 98.62 184 PHE A O 1
ATOM 1480 N N . TYR A 1 185 ? 3.712 3.409 15.427 1.00 98.56 185 TYR A N 1
ATOM 1481 C CA . TYR A 1 185 ? 4.531 2.534 16.256 1.00 98.56 185 TYR A CA 1
ATOM 1482 C C . TYR A 1 185 ? 5.097 1.404 15.408 1.00 98.56 185 TYR A C 1
ATOM 1484 O O . TYR A 1 185 ? 4.364 0.719 14.691 1.00 98.56 185 TYR A O 1
ATOM 1492 N N . LYS A 1 186 ? 6.408 1.186 15.506 1.00 98.50 186 LYS A N 1
ATOM 1493 C CA . LYS A 1 186 ? 7.072 0.054 14.862 1.00 98.50 186 LYS A CA 1
ATOM 1494 C C . LYS A 1 186 ? 6.672 -1.249 15.534 1.00 98.50 186 LYS A C 1
ATOM 1496 O O . LYS A 1 186 ? 6.812 -1.385 16.744 1.00 98.50 186 LYS A O 1
ATOM 1501 N N . VAL A 1 187 ? 6.244 -2.217 14.727 1.00 98.44 187 VAL A N 1
ATOM 1502 C CA . VAL A 1 187 ? 5.874 -3.560 15.202 1.00 98.44 187 VAL A CA 1
ATOM 1503 C C . VAL A 1 187 ? 6.696 -4.668 14.557 1.00 98.44 187 VAL A C 1
ATOM 1505 O O . VAL A 1 187 ? 6.792 -5.754 15.117 1.00 98.44 187 VAL A O 1
ATOM 1508 N N . ALA A 1 188 ? 7.324 -4.410 13.407 1.00 98.44 188 ALA A N 1
ATOM 1509 C CA . ALA A 1 188 ? 8.215 -5.370 12.767 1.00 98.44 188 ALA A CA 1
ATOM 1510 C C . ALA A 1 188 ? 9.275 -4.686 11.892 1.00 98.44 188 ALA A C 1
ATOM 1512 O O . ALA A 1 188 ? 9.234 -3.482 11.627 1.00 98.44 188 ALA A O 1
ATOM 1513 N N . THR A 1 189 ? 10.242 -5.481 11.439 1.00 98.50 189 THR A N 1
ATOM 1514 C CA . THR A 1 189 ? 11.220 -5.092 10.418 1.00 98.50 189 THR A CA 1
ATOM 1515 C C . THR A 1 189 ? 11.049 -6.009 9.216 1.00 98.50 189 THR A C 1
ATOM 1517 O O . THR A 1 189 ? 11.075 -7.228 9.359 1.00 98.50 189 THR A O 1
ATOM 1520 N N . ILE A 1 190 ? 10.893 -5.421 8.037 1.00 98.56 190 ILE A N 1
ATOM 1521 C CA . ILE A 1 190 ? 10.871 -6.108 6.751 1.00 98.56 190 ILE A CA 1
ATOM 1522 C C . ILE A 1 190 ? 12.302 -6.105 6.221 1.00 98.56 190 ILE A C 1
ATOM 1524 O O . ILE A 1 190 ? 12.874 -5.044 5.958 1.00 98.56 190 ILE A O 1
ATOM 1528 N N . ARG A 1 191 ? 12.881 -7.294 6.063 1.00 98.38 191 ARG A N 1
ATOM 1529 C CA . ARG A 1 191 ? 14.184 -7.475 5.419 1.00 98.38 191 ARG A CA 1
ATOM 1530 C C . ARG A 1 191 ? 13.978 -8.059 4.033 1.00 98.38 191 ARG A C 1
ATOM 1532 O O . ARG A 1 191 ? 13.360 -9.109 3.894 1.00 98.38 191 ARG A O 1
ATOM 1539 N N . ILE A 1 192 ? 14.504 -7.377 3.024 1.00 97.94 192 ILE A N 1
ATOM 1540 C CA . ILE A 1 192 ? 14.530 -7.864 1.646 1.00 97.94 192 ILE A CA 1
ATOM 1541 C C . ILE A 1 192 ? 15.972 -8.298 1.381 1.00 97.94 192 ILE A C 1
ATOM 1543 O O . ILE A 1 192 ? 16.841 -7.429 1.273 1.00 97.94 192 ILE A O 1
ATOM 1547 N N . PRO A 1 193 ? 16.261 -9.609 1.329 1.00 98.06 193 PRO A N 1
ATOM 1548 C CA . PRO A 1 193 ? 17.629 -10.092 1.220 1.00 98.06 193 PRO A CA 1
ATOM 1549 C C . PRO A 1 193 ? 18.254 -9.685 -0.113 1.00 98.06 193 PRO A C 1
ATOM 1551 O O . PRO A 1 193 ? 17.551 -9.445 -1.103 1.00 98.06 193 PRO A O 1
ATOM 1554 N N . GLN A 1 194 ? 19.588 -9.657 -0.132 1.00 98.19 194 GLN A N 1
ATOM 1555 C CA . GLN A 1 194 ? 20.350 -9.577 -1.372 1.00 98.19 194 GLN A CA 1
ATOM 1556 C C . GLN A 1 194 ? 19.925 -10.728 -2.297 1.00 98.19 194 GLN A C 1
ATOM 1558 O O . GLN A 1 194 ? 19.932 -11.890 -1.895 1.00 98.19 194 GLN A O 1
ATOM 1563 N N . GLN A 1 195 ? 19.536 -10.404 -3.526 1.00 97.00 195 GLN A N 1
ATOM 1564 C CA . GLN A 1 195 ? 18.995 -11.358 -4.485 1.00 97.00 195 GLN A CA 1
ATOM 1565 C C . GLN A 1 195 ? 19.075 -10.843 -5.925 1.00 97.00 195 GLN A C 1
ATOM 1567 O O . GLN A 1 195 ? 19.126 -9.640 -6.197 1.00 97.00 195 GLN A O 1
ATOM 1572 N N . VAL A 1 196 ? 19.002 -11.780 -6.868 1.00 96.81 196 VAL A N 1
ATOM 1573 C CA . VAL A 1 196 ? 18.714 -11.503 -8.276 1.00 96.81 196 VAL A CA 1
ATOM 1574 C C . VAL A 1 196 ? 17.246 -11.845 -8.513 1.00 96.81 196 VAL A C 1
ATOM 1576 O O . VAL A 1 196 ? 16.896 -13.016 -8.536 1.00 96.81 196 VAL A O 1
ATOM 1579 N N . PHE A 1 197 ? 16.394 -10.831 -8.671 1.00 94.81 197 PHE A N 1
ATOM 1580 C CA . PHE A 1 197 ? 14.950 -11.034 -8.874 1.00 94.81 197 PHE A CA 1
ATOM 1581 C C . PHE A 1 197 ? 14.479 -10.724 -10.304 1.00 94.81 197 PHE A C 1
ATOM 1583 O O . PHE A 1 197 ? 13.365 -11.067 -10.672 1.00 94.81 197 PHE A O 1
ATOM 1590 N N . ASP A 1 198 ? 15.289 -10.034 -11.111 1.00 95.00 198 ASP A N 1
ATOM 1591 C CA . ASP A 1 198 ? 14.894 -9.597 -12.456 1.00 95.00 198 ASP A CA 1
ATOM 1592 C C . ASP A 1 198 ? 15.227 -10.672 -13.505 1.00 95.00 198 ASP A C 1
ATOM 1594 O O . ASP A 1 198 ? 16.065 -10.460 -14.382 1.00 95.00 198 ASP A O 1
ATOM 1598 N N . THR A 1 199 ? 14.625 -11.856 -13.356 1.00 96.19 199 THR A N 1
ATOM 1599 C CA . THR A 1 199 ? 14.742 -12.983 -14.298 1.00 96.19 199 THR A CA 1
ATOM 1600 C C . THR A 1 199 ? 13.407 -13.242 -15.001 1.00 96.19 199 THR A C 1
ATOM 1602 O O . THR A 1 199 ? 12.355 -12.896 -14.453 1.00 96.19 199 THR A O 1
ATOM 1605 N N . PRO A 1 200 ? 13.394 -13.847 -16.204 1.00 96.19 200 PRO A N 1
ATOM 1606 C CA . PRO A 1 200 ? 12.150 -14.181 -16.900 1.00 96.19 200 PRO A CA 1
ATOM 1607 C C . PRO A 1 200 ? 11.177 -15.014 -16.052 1.00 96.19 200 PRO A C 1
ATOM 1609 O O . PRO A 1 200 ? 9.978 -14.739 -16.047 1.00 96.19 200 PRO A O 1
ATOM 1612 N N . GLU A 1 201 ? 11.685 -15.986 -15.294 1.00 94.50 201 GLU A N 1
ATOM 1613 C CA . GLU A 1 201 ? 10.888 -16.884 -14.455 1.00 94.50 201 GLU A CA 1
ATOM 1614 C C . GLU A 1 201 ? 10.247 -16.126 -13.291 1.00 94.50 201 GLU A C 1
ATOM 1616 O O . GLU A 1 201 ? 9.038 -16.222 -13.083 1.00 94.50 201 GLU A O 1
ATOM 1621 N N . GLN A 1 202 ? 11.035 -15.314 -12.577 1.00 94.06 202 GLN A N 1
ATOM 1622 C CA . GLN A 1 202 ? 10.541 -14.515 -11.458 1.00 94.06 202 GLN A CA 1
ATOM 1623 C C . GLN A 1 202 ? 9.560 -13.437 -11.930 1.00 94.06 202 GLN A C 1
ATOM 1625 O O . GLN A 1 202 ? 8.580 -13.153 -11.247 1.00 94.06 202 GLN A O 1
ATOM 1630 N N . ASN A 1 203 ? 9.780 -12.868 -13.117 1.00 93.00 203 ASN A N 1
ATOM 1631 C CA . ASN A 1 203 ? 8.853 -11.923 -13.732 1.00 93.00 203 ASN A CA 1
ATOM 1632 C C . ASN A 1 203 ? 7.529 -12.597 -14.080 1.00 93.00 203 ASN A C 1
ATOM 1634 O O . ASN A 1 203 ? 6.481 -12.078 -13.719 1.00 93.00 203 ASN A O 1
ATOM 1638 N N . LYS A 1 204 ? 7.563 -13.782 -14.699 1.00 91.88 204 LYS A N 1
ATOM 1639 C CA . LYS A 1 204 ? 6.353 -14.561 -14.982 1.00 91.88 204 LYS A CA 1
ATOM 1640 C C . LYS A 1 204 ? 5.606 -14.935 -13.700 1.00 91.88 204 LYS A C 1
ATOM 1642 O O . LYS A 1 204 ? 4.382 -14.864 -13.668 1.00 91.88 204 LYS A O 1
ATOM 1647 N N . PHE A 1 205 ? 6.326 -15.317 -12.648 1.00 91.06 205 PHE A N 1
ATOM 1648 C CA . PHE A 1 205 ? 5.733 -15.575 -11.337 1.00 91.06 205 PHE A CA 1
ATOM 1649 C C . PHE A 1 205 ? 5.086 -14.311 -10.751 1.00 91.06 205 PHE A C 1
ATOM 1651 O O . PHE A 1 205 ? 3.919 -14.346 -10.376 1.00 91.06 205 PHE A O 1
ATOM 1658 N N . CYS A 1 206 ? 5.803 -13.184 -10.749 1.00 90.56 206 CYS A N 1
ATOM 1659 C CA . CYS A 1 206 ? 5.317 -11.891 -10.263 1.00 90.56 206 CYS A CA 1
ATOM 1660 C C . CYS A 1 206 ? 4.053 -11.434 -11.001 1.00 90.56 206 CYS A C 1
ATOM 1662 O O . CYS A 1 206 ? 3.075 -11.057 -10.361 1.00 90.56 206 CYS A O 1
ATOM 1664 N N . GLU A 1 207 ? 4.040 -11.545 -12.333 1.00 88.00 207 GLU A N 1
ATOM 1665 C CA . GLU A 1 207 ? 2.870 -11.233 -13.156 1.00 88.00 207 GLU A CA 1
ATOM 1666 C C . GLU A 1 207 ? 1.680 -12.130 -12.826 1.00 88.00 207 GLU A C 1
ATOM 1668 O O . GLU A 1 207 ? 0.550 -11.716 -13.035 1.00 88.00 207 GLU A O 1
ATOM 1673 N N . ASN A 1 208 ? 1.887 -13.336 -12.295 1.00 87.25 208 ASN A N 1
ATOM 1674 C CA . ASN A 1 208 ? 0.807 -14.246 -11.918 1.00 87.25 208 ASN A CA 1
ATOM 1675 C C . ASN A 1 208 ? 0.356 -14.101 -10.460 1.00 87.25 208 ASN A C 1
ATOM 1677 O O . ASN A 1 208 ? -0.731 -14.571 -10.136 1.00 87.25 208 ASN A O 1
ATOM 1681 N N . LEU A 1 209 ? 1.092 -13.387 -9.605 1.00 89.88 209 LEU A N 1
ATOM 1682 C CA . LEU A 1 209 ? 0.668 -13.146 -8.226 1.00 89.88 209 LEU A CA 1
ATOM 1683 C C . LEU A 1 209 ? -0.597 -12.282 -8.152 1.00 89.88 209 LEU A C 1
ATOM 1685 O O . LEU A 1 209 ? -0.799 -11.327 -8.907 1.00 89.88 209 LEU A O 1
ATOM 1689 N N . SER A 1 210 ? -1.453 -12.602 -7.186 1.00 90.50 210 SER A N 1
ATOM 1690 C CA . SER A 1 210 ? -2.642 -11.819 -6.859 1.00 90.50 210 SER A CA 1
ATOM 1691 C C . SER A 1 210 ? -2.560 -11.318 -5.423 1.00 90.50 210 SER A C 1
ATOM 1693 O O . SER A 1 210 ? -2.049 -12.008 -4.539 1.00 90.50 210 SER A O 1
ATOM 1695 N N . PHE A 1 211 ? -3.038 -10.096 -5.204 1.00 93.69 211 PHE A N 1
ATOM 1696 C CA . PHE A 1 211 ? -3.072 -9.476 -3.887 1.00 93.69 211 PHE A CA 1
ATOM 1697 C C . PHE A 1 211 ? -4.460 -8.912 -3.639 1.00 93.69 211 PHE A C 1
ATOM 1699 O O . PHE A 1 211 ? -5.005 -8.262 -4.526 1.00 93.69 211 PHE A O 1
ATOM 1706 N N . THR A 1 212 ? -5.006 -9.072 -2.440 1.00 95.31 212 THR A N 1
ATOM 1707 C CA . THR A 1 212 ? -6.251 -8.404 -2.029 1.00 95.31 212 THR A CA 1
ATOM 1708 C C . THR A 1 212 ? -6.191 -8.089 -0.542 1.00 95.31 212 THR A C 1
ATOM 1710 O O . THR A 1 212 ? -5.763 -8.938 0.229 1.00 95.31 212 THR A O 1
ATOM 1713 N N . PRO A 1 213 ? -6.661 -6.914 -0.076 1.00 96.44 213 PRO A N 1
ATOM 1714 C CA . PRO A 1 213 ? -6.644 -6.612 1.359 1.00 96.44 213 PRO A CA 1
ATOM 1715 C C . PRO A 1 213 ? -7.536 -7.563 2.183 1.00 96.44 213 PRO A C 1
ATOM 1717 O O . PRO A 1 213 ? -7.536 -7.482 3.406 1.00 96.44 213 PRO A O 1
ATOM 1720 N N . TRP A 1 214 ? -8.326 -8.419 1.522 1.00 97.00 214 TRP A N 1
ATOM 1721 C CA . TRP A 1 214 ? -9.224 -9.393 2.138 1.00 97.00 214 TRP A CA 1
ATOM 1722 C C . TRP A 1 214 ? -8.620 -10.792 2.307 1.00 97.00 214 TRP A C 1
ATOM 1724 O O . TRP A 1 214 ? -9.227 -11.591 3.014 1.00 97.00 214 TRP A O 1
ATOM 1734 N N . HIS A 1 215 ? -7.428 -11.069 1.764 1.00 96.62 215 HIS A N 1
ATOM 1735 C CA . HIS A 1 215 ? -6.616 -12.200 2.225 1.00 96.62 215 HIS A CA 1
ATOM 1736 C C . HIS A 1 215 ? -6.050 -11.844 3.592 1.00 96.62 215 HIS A C 1
ATOM 1738 O O . HIS A 1 215 ? -4.983 -11.244 3.717 1.00 96.62 215 HIS A O 1
ATOM 1744 N N . THR A 1 216 ? -6.835 -12.088 4.629 1.00 97.00 216 THR A N 1
ATOM 1745 C CA . THR A 1 216 ? -6.512 -11.643 5.976 1.00 97.00 216 THR A CA 1
ATOM 1746 C C . THR A 1 216 ? -7.337 -12.405 6.997 1.00 97.00 216 THR A C 1
ATOM 1748 O O . THR A 1 216 ? -8.342 -13.042 6.667 1.00 97.00 216 THR A O 1
ATOM 1751 N N . LEU A 1 217 ? -6.903 -12.319 8.246 1.00 97.69 217 LEU A N 1
ATOM 1752 C CA . LEU A 1 217 ? -7.598 -12.874 9.396 1.00 97.69 217 LEU A CA 1
ATOM 1753 C C . LEU A 1 217 ? -8.775 -11.976 9.834 1.00 97.69 217 LEU A C 1
ATOM 1755 O O . LEU A 1 217 ? -8.742 -10.760 9.597 1.00 97.69 217 LEU A O 1
ATOM 1759 N N . PRO A 1 218 ? -9.793 -12.519 10.528 1.00 97.31 218 PRO A N 1
ATOM 1760 C CA . PRO A 1 218 ? -10.861 -11.736 11.149 1.00 97.31 218 PRO A CA 1
ATOM 1761 C C . PRO A 1 218 ? -10.355 -10.605 12.057 1.00 97.31 218 PRO A C 1
ATOM 1763 O O . PRO A 1 218 ? -10.933 -9.515 12.067 1.00 97.31 218 PRO A O 1
ATOM 1766 N N . GLU A 1 219 ? -9.246 -10.825 12.762 1.00 97.50 219 GLU A N 1
ATOM 1767 C CA . GLU A 1 219 ? -8.555 -9.859 13.623 1.00 97.50 219 GLU A CA 1
ATOM 1768 C C . GLU A 1 219 ? -8.054 -8.636 12.847 1.00 97.50 219 GLU A C 1
ATOM 1770 O O . GLU A 1 219 ? -7.912 -7.560 13.423 1.00 97.50 219 GLU A O 1
ATOM 1775 N N . HIS A 1 220 ? -7.797 -8.801 11.549 1.00 97.56 220 HIS A N 1
ATOM 1776 C CA . HIS A 1 220 ? -7.225 -7.807 10.643 1.00 97.56 220 HIS A CA 1
ATOM 1777 C C . HIS A 1 220 ? -8.209 -7.363 9.556 1.00 97.56 220 HIS A C 1
ATOM 1779 O O . HIS A 1 220 ? -7.814 -6.885 8.487 1.00 97.56 220 HIS A O 1
ATOM 1785 N N . LYS A 1 221 ? -9.511 -7.510 9.829 1.00 97.88 221 LYS A N 1
ATOM 1786 C CA . LYS A 1 221 ? -10.589 -7.195 8.893 1.00 97.88 221 LYS A CA 1
ATOM 1787 C C . LYS A 1 221 ? -10.454 -5.780 8.304 1.00 97.88 221 LYS A C 1
ATOM 1789 O O . LYS A 1 221 ? -10.372 -4.813 9.064 1.00 97.88 221 LYS A O 1
ATOM 1794 N N . PRO A 1 222 ? -10.519 -5.606 6.975 1.00 98.12 222 PRO A N 1
ATOM 1795 C CA . PRO A 1 222 ? -10.503 -4.287 6.352 1.00 98.12 222 PRO A CA 1
ATOM 1796 C C . PRO A 1 222 ? -11.738 -3.460 6.750 1.00 98.12 222 PRO A C 1
ATOM 1798 O O . PRO A 1 222 ? -12.868 -3.953 6.693 1.00 98.12 222 PRO A O 1
ATOM 1801 N N . LEU A 1 223 ? -11.543 -2.196 7.142 1.00 97.81 223 LEU A N 1
ATOM 1802 C CA . LEU A 1 223 ? -12.608 -1.301 7.618 1.00 97.81 223 LEU A CA 1
ATOM 1803 C C . LEU A 1 223 ? -12.876 -0.157 6.632 1.00 97.81 223 LEU A C 1
ATOM 1805 O O . LEU A 1 223 ? -11.998 0.253 5.876 1.00 97.81 223 LEU A O 1
ATOM 1809 N N . GLY A 1 224 ? -14.096 0.379 6.666 1.00 96.75 224 GLY A N 1
ATOM 1810 C CA . GLY A 1 224 ? -14.499 1.500 5.821 1.00 96.75 224 GLY A CA 1
ATOM 1811 C C . GLY A 1 224 ? -14.997 1.103 4.429 1.00 96.75 224 GLY A C 1
ATOM 1812 O O . GLY A 1 224 ? -14.717 0.021 3.901 1.00 96.75 224 GLY A O 1
ATOM 1813 N N . VAL A 1 225 ? -15.754 2.009 3.817 1.00 94.75 225 VAL A N 1
ATOM 1814 C CA . VAL A 1 225 ? -16.389 1.843 2.503 1.00 94.75 225 VAL A CA 1
ATOM 1815 C C . VAL A 1 225 ? -15.405 1.503 1.390 1.00 94.75 225 VAL A C 1
ATOM 1817 O O . VAL A 1 225 ? -15.678 0.613 0.589 1.00 94.75 225 VAL A O 1
ATOM 1820 N N . ILE A 1 226 ? -14.223 2.118 1.389 1.00 94.56 226 ILE A N 1
ATOM 1821 C CA . ILE A 1 226 ? -13.198 1.866 0.371 1.00 94.56 226 ILE A CA 1
ATOM 1822 C C . ILE A 1 226 ? -12.666 0.441 0.453 1.00 94.56 226 ILE A C 1
ATOM 1824 O O . ILE A 1 226 ? -12.504 -0.214 -0.572 1.00 94.56 226 ILE A O 1
ATOM 1828 N N . ASN A 1 227 ? -12.463 -0.102 1.650 1.00 96.38 227 ASN A N 1
ATOM 1829 C CA . ASN A 1 227 ? -12.059 -1.496 1.774 1.00 96.38 227 ASN A CA 1
ATOM 1830 C C . ASN A 1 227 ? -13.172 -2.464 1.352 1.00 96.38 227 ASN A C 1
ATOM 1832 O O . ASN A 1 227 ? -12.882 -3.450 0.67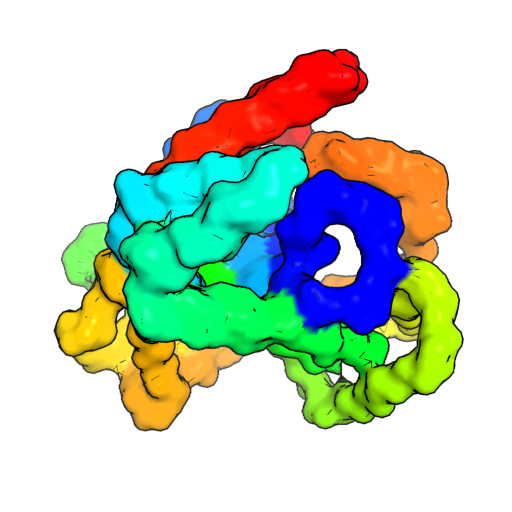5 1.00 96.38 227 ASN A O 1
ATOM 1836 N N . ARG A 1 228 ? -14.442 -2.166 1.665 1.00 95.12 228 ARG A N 1
ATOM 1837 C CA . ARG A 1 228 ? -15.588 -2.954 1.165 1.00 95.12 228 ARG A CA 1
ATOM 1838 C C . ARG A 1 228 ? -15.646 -2.958 -0.363 1.00 95.12 228 ARG A C 1
ATOM 1840 O O . ARG A 1 228 ? -15.816 -4.017 -0.957 1.00 95.12 228 ARG A O 1
ATOM 1847 N N . MET A 1 229 ? -15.415 -1.812 -1.000 1.00 91.88 229 MET A N 1
ATOM 1848 C CA . MET A 1 229 ? -15.299 -1.722 -2.458 1.00 91.88 229 MET A CA 1
ATOM 1849 C C . MET A 1 229 ? -14.128 -2.535 -3.008 1.00 91.88 229 MET A C 1
ATOM 1851 O O . MET A 1 229 ? -14.286 -3.254 -3.992 1.00 91.88 229 MET A O 1
ATOM 1855 N N . ARG A 1 230 ? -12.957 -2.449 -2.363 1.00 92.81 230 ARG A N 1
ATOM 1856 C CA . ARG A 1 230 ? -11.770 -3.213 -2.763 1.00 92.81 230 ARG A CA 1
ATOM 1857 C C . ARG A 1 230 ? -12.030 -4.717 -2.732 1.00 92.81 230 ARG A C 1
ATOM 1859 O O . ARG A 1 230 ? -11.474 -5.401 -3.576 1.00 92.81 230 ARG A O 1
ATOM 1866 N N . LYS A 1 231 ? -12.915 -5.226 -1.863 1.00 92.38 231 LYS A N 1
ATOM 1867 C CA . LYS A 1 231 ? -13.318 -6.643 -1.902 1.00 92.38 231 LYS A CA 1
ATOM 1868 C C . LYS A 1 231 ? -13.807 -7.039 -3.294 1.00 92.38 231 LYS A C 1
ATOM 1870 O O . LYS A 1 231 ? -13.263 -7.946 -3.903 1.00 92.38 231 LYS A O 1
ATOM 1875 N N . VAL A 1 232 ? -14.793 -6.301 -3.799 1.00 88.62 232 VAL A N 1
ATOM 1876 C CA . VAL A 1 232 ? -15.466 -6.590 -5.073 1.00 88.62 232 VAL A CA 1
ATOM 1877 C C . VAL A 1 232 ? -14.543 -6.324 -6.263 1.00 88.62 232 VAL A C 1
ATOM 1879 O O . VAL A 1 232 ? -14.516 -7.097 -7.213 1.00 88.62 232 VAL A O 1
ATOM 1882 N N . ILE A 1 233 ? -13.776 -5.231 -6.218 1.00 86.31 233 ILE A N 1
ATOM 1883 C CA . ILE A 1 233 ? -12.895 -4.836 -7.325 1.00 86.31 233 ILE A CA 1
ATOM 1884 C C . ILE A 1 233 ? -11.747 -5.833 -7.502 1.00 86.31 233 ILE A C 1
ATOM 1886 O O . ILE A 1 233 ? -11.468 -6.236 -8.628 1.00 86.31 233 ILE A O 1
ATOM 1890 N N . TYR A 1 234 ? -11.073 -6.222 -6.416 1.00 85.19 234 TYR A N 1
ATOM 1891 C CA . TYR A 1 234 ? -9.933 -7.135 -6.510 1.00 85.19 234 TYR A CA 1
ATOM 1892 C C . TYR A 1 234 ? -10.355 -8.550 -6.902 1.00 85.19 234 TYR A C 1
ATOM 1894 O O . TYR A 1 234 ? -9.648 -9.166 -7.692 1.00 85.19 234 TYR 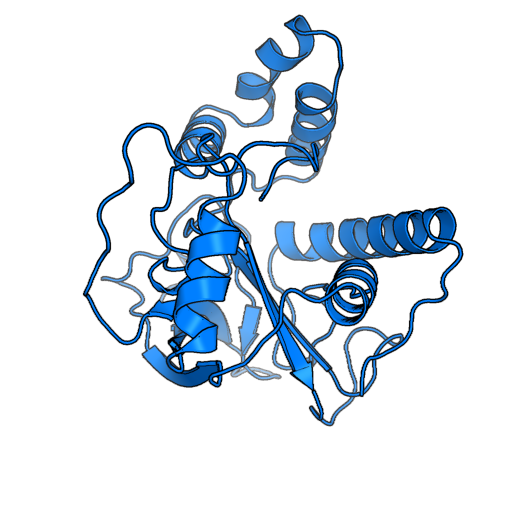A O 1
ATOM 1902 N N . ASP A 1 235 ? -11.508 -9.020 -6.416 1.00 82.25 235 ASP A N 1
ATOM 1903 C CA . ASP A 1 235 ? -12.112 -10.289 -6.835 1.00 82.25 235 ASP A CA 1
ATOM 1904 C C . ASP A 1 235 ? -12.287 -10.330 -8.364 1.00 82.25 235 ASP A C 1
ATOM 1906 O O . ASP A 1 235 ? -11.664 -11.134 -9.056 1.00 82.25 235 ASP A O 1
ATOM 1910 N N . ARG A 1 236 ? -12.991 -9.333 -8.920 1.00 81.12 236 ARG A N 1
ATOM 1911 C CA . ARG A 1 236 ? -13.263 -9.240 -10.364 1.00 81.12 236 ARG A CA 1
ATOM 1912 C C . ARG A 1 236 ? -12.014 -9.041 -11.221 1.00 81.12 236 A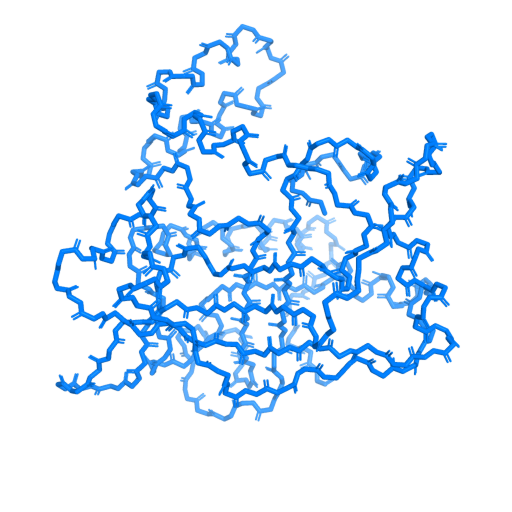RG A C 1
ATOM 1914 O O . ARG A 1 236 ? -11.910 -9.625 -12.295 1.00 81.12 236 ARG A O 1
ATOM 1921 N N . ILE A 1 237 ? -11.067 -8.201 -10.792 1.00 78.69 237 ILE A N 1
ATOM 1922 C CA . ILE A 1 237 ? -9.826 -7.978 -11.556 1.00 78.69 237 ILE A CA 1
ATOM 1923 C C . ILE A 1 237 ? -8.963 -9.240 -11.556 1.00 78.69 237 ILE A C 1
ATOM 1925 O O . ILE A 1 237 ? -8.339 -9.541 -12.573 1.00 78.69 237 ILE A O 1
ATOM 1929 N N . SER A 1 238 ? -8.921 -9.968 -10.436 1.00 75.38 238 SER A N 1
ATOM 1930 C CA . SER A 1 238 ? -8.189 -11.228 -10.353 1.00 75.38 238 SER A CA 1
ATOM 1931 C C . SER A 1 238 ? -8.755 -12.236 -11.351 1.00 75.38 238 SER A C 1
ATOM 1933 O O . SER A 1 238 ? -7.991 -12.721 -12.179 1.00 75.38 238 SER A O 1
ATOM 1935 N N . GLU A 1 239 ? -10.070 -12.474 -11.348 1.00 75.69 239 GLU A N 1
ATOM 1936 C CA . GLU A 1 239 ? -10.748 -13.371 -12.301 1.00 75.69 239 GLU A CA 1
ATOM 1937 C C . GLU A 1 239 ? -10.397 -13.021 -13.757 1.00 75.69 239 GLU A C 1
ATOM 1939 O O . GLU A 1 239 ? -9.815 -13.835 -14.472 1.00 75.69 239 GLU A O 1
ATOM 1944 N N . VAL A 1 240 ? -10.623 -11.765 -14.163 1.00 76.56 240 VAL A N 1
ATOM 1945 C CA . VAL A 1 240 ? -10.365 -11.311 -15.541 1.00 76.56 240 VAL A CA 1
ATOM 1946 C C . VAL A 1 240 ? -8.895 -11.482 -15.937 1.00 76.56 240 VAL A C 1
ATOM 1948 O O . VAL A 1 240 ? -8.602 -11.900 -17.056 1.00 76.56 240 VAL A O 1
ATOM 1951 N N . ARG A 1 241 ? -7.948 -11.161 -15.046 1.00 77.38 241 ARG A N 1
ATOM 1952 C CA . ARG A 1 241 ? -6.512 -11.245 -15.356 1.00 77.38 241 ARG A CA 1
ATOM 1953 C C . ARG A 1 241 ? -6.047 -12.693 -15.518 1.00 77.38 241 ARG A C 1
ATOM 1955 O O . ARG A 1 241 ? -5.219 -12.963 -16.383 1.00 77.38 241 ARG A O 1
ATOM 1962 N N . HIS A 1 242 ? -6.562 -13.603 -14.698 1.00 74.56 242 HIS A N 1
ATOM 1963 C CA . HIS A 1 242 ? -6.249 -15.030 -14.777 1.00 74.56 242 HIS A CA 1
ATOM 1964 C C . HIS A 1 242 ? -6.839 -15.660 -16.044 1.00 74.56 242 HIS A C 1
ATOM 1966 O O . HIS A 1 242 ? -6.121 -16.362 -16.756 1.00 74.56 242 HIS A O 1
ATOM 1972 N N . ASP A 1 243 ? -8.075 -15.300 -16.403 1.00 71.75 243 ASP A N 1
ATOM 1973 C CA . ASP A 1 243 ? -8.696 -15.713 -17.666 1.00 71.75 243 ASP A CA 1
ATOM 1974 C C . ASP A 1 243 ? -7.888 -15.217 -18.877 1.00 71.75 243 ASP A C 1
ATOM 1976 O O . ASP A 1 243 ? -7.551 -15.995 -19.772 1.00 71.75 243 ASP A O 1
ATOM 1980 N N . MET A 1 244 ? -7.493 -13.936 -18.878 1.00 72.25 244 MET A N 1
ATOM 1981 C CA . MET A 1 244 ? -6.642 -13.355 -19.926 1.00 72.25 244 MET A CA 1
ATOM 1982 C C . MET A 1 244 ? -5.274 -14.041 -20.025 1.00 72.25 244 MET A C 1
ATOM 1984 O O . MET A 1 244 ? -4.740 -14.192 -21.124 1.00 72.25 244 MET A O 1
ATOM 1988 N N . ASN A 1 245 ? -4.712 -14.463 -18.891 1.00 74.38 245 ASN A N 1
ATOM 1989 C CA . ASN A 1 245 ? -3.422 -15.143 -18.832 1.00 74.38 245 ASN A CA 1
ATOM 1990 C C . ASN A 1 245 ? -3.528 -16.662 -19.048 1.00 74.38 245 ASN A C 1
ATOM 1992 O O . ASN A 1 245 ? -2.493 -17.325 -19.121 1.00 74.38 245 ASN A O 1
ATOM 1996 N N . SER A 1 246 ? -4.744 -17.216 -19.162 1.00 76.44 246 SER A N 1
ATOM 1997 C CA . SER A 1 246 ? -4.996 -18.665 -19.191 1.00 76.44 246 SER A CA 1
ATOM 1998 C C . SER A 1 246 ? -4.317 -19.405 -18.029 1.00 76.44 246 SER A C 1
ATOM 2000 O O . SER A 1 246 ? -3.759 -20.491 -18.199 1.00 76.44 246 SER A O 1
ATOM 2002 N N . THR A 1 247 ? -4.323 -18.795 -16.844 1.00 69.62 247 THR A N 1
ATOM 2003 C CA . THR A 1 247 ? -3.762 -19.362 -15.615 1.00 69.62 247 THR A CA 1
ATOM 2004 C C . THR A 1 247 ? -4.853 -19.524 -14.570 1.00 69.62 247 THR A C 1
ATOM 2006 O O . THR A 1 247 ? -5.768 -18.715 -14.488 1.00 69.62 247 THR A O 1
ATOM 2009 N N . HIS A 1 248 ? -4.763 -20.563 -13.740 1.00 70.12 248 HIS A N 1
ATOM 2010 C CA . HIS A 1 248 ? -5.619 -20.670 -12.562 1.00 70.12 248 HIS A CA 1
ATOM 2011 C C . HIS A 1 248 ? -4.996 -19.909 -11.401 1.00 70.12 248 HIS A C 1
ATOM 2013 O O . HIS A 1 248 ? -3.773 -19.863 -11.254 1.00 70.12 248 HIS A O 1
ATOM 2019 N N . ARG A 1 249 ? -5.850 -19.331 -10.560 1.00 70.94 249 ARG A N 1
ATOM 2020 C CA . ARG A 1 249 ? -5.411 -18.737 -9.307 1.00 70.94 249 ARG A CA 1
ATOM 2021 C C . ARG A 1 249 ? -4.887 -19.838 -8.389 1.00 70.94 249 ARG A C 1
ATOM 2023 O O . ARG A 1 249 ? -5.570 -20.834 -8.166 1.00 70.94 249 ARG A O 1
ATOM 2030 N N . SER A 1 250 ? -3.681 -19.650 -7.870 1.00 75.75 250 SER A N 1
ATOM 2031 C CA . SER A 1 250 ? -3.043 -20.587 -6.949 1.00 75.75 250 SER A CA 1
ATOM 2032 C C . SER A 1 250 ? -2.364 -19.828 -5.820 1.00 75.75 250 SER A C 1
ATOM 2034 O O . SER A 1 250 ? -1.629 -18.870 -6.076 1.00 75.75 250 SER A O 1
ATOM 2036 N N . GLU A 1 251 ? -2.579 -20.286 -4.592 1.00 77.75 251 GLU A N 1
ATOM 2037 C CA . GLU A 1 251 ? -1.847 -19.811 -3.423 1.00 77.75 251 GLU A CA 1
ATOM 2038 C C . GLU A 1 251 ? -0.342 -20.106 -3.599 1.00 77.75 251 GLU A C 1
ATOM 2040 O O . GLU A 1 251 ? 0.022 -21.233 -3.944 1.00 77.75 251 GLU A O 1
ATOM 2045 N N . PRO A 1 252 ? 0.551 -19.117 -3.424 1.00 77.06 252 PRO A N 1
ATOM 2046 C CA . PRO A 1 252 ? 1.987 -19.365 -3.441 1.00 77.06 252 PRO A CA 1
ATOM 2047 C C . PRO A 1 252 ? 2.440 -20.031 -2.133 1.00 77.06 252 PRO A C 1
ATOM 2049 O O . PRO A 1 252 ? 1.918 -19.722 -1.061 1.00 77.06 252 PRO A O 1
ATOM 2052 N N . HIS A 1 253 ? 3.442 -20.907 -2.227 1.00 68.06 253 HIS A N 1
ATOM 2053 C CA . HIS A 1 253 ? 4.054 -21.620 -1.099 1.00 68.06 253 HIS A CA 1
ATOM 2054 C C . HIS A 1 253 ? 5.511 -21.205 -0.891 1.00 68.06 253 HIS A C 1
ATOM 2056 O O . HIS A 1 253 ? 6.187 -20.906 -1.904 1.00 68.06 253 HIS A O 1
#

Sequence (253 aa):
NGSKDAQQADIKKDARGMAIKLLGVPGEKLLDDETSTQDFIMINHPVFFVNDPVRYMSFMQDINSDRFFNKLYIPFALGAKGTWIALNTRNKISNPLQTRYWSMVPYQLGIGTDRQAIKYSAQACSTVTDPLPHAPHHNFLREKLRKHLQKSEACMEFLIQPRTSNTMSVEDSMTEWQESEAPFYKVATIRIPQQVFDTPEQNKFCENLSFTPWHTLPEHKPLGVINRMRKVIYDRISEVRHDMNSTHRSEPH

Foldseek 3Di:
DQDPPPQFFQQWFDKDKDKDKDFQQADCFLDDAAHGIAMQIWILAQFALALDPVLVVLLCCLVPDPDPVSVVCNCVSRPPLSVVRRRVSRHHAQEPLAGKIWSLAWWWAADDPPIFIKIKMKHFPDNDGDDRDDPDDRHVRVVRVQVDLQVFKTKIFIKMWTDQDPVPDNSHSSDGPDCVRTNIDTDDMDIGHRDRQPDPVNVVVVLLDAGANRRDHPSTGTTHPVNVVSVVVSVVVNVVSCVVVVHDRDHDD

Secondary structure (DSSP, 8-state):
--SS-TT--TTS-B--EEEEEE-S--S--SSSS-SS-EEEEEESSSS-S-S-HHHHHHHHHHHH-S-GGGGGGHHHHHHHHHHHHHHHH-B--S-TTTS-EE--S-EEESSGGG-EEEEEEEEESS---PPPPSS--TTHHHHHHHHHHTT--EEEEEEEEE---TTS-SS-SSS---TTTS--EEEEEEEE-S----SHHHHHHHHH----TTSS-GGG-B-SHHHHHHHHHHHHHHHHHHHHHT-------

Radius of gyration: 18.58 Å; chains: 1; bounding box: 45×42×48 Å

pLDDT: mean 92.68, std 6.8, range [68.06, 98.81]